Protein AF-A0A946LH67-F1 (afdb_monomer_lite)

Structure (mmCIF, N/CA/C/O backbone):
data_AF-A0A946LH67-F1
#
_entry.id   AF-A0A946LH67-F1
#
loop_
_atom_site.group_PDB
_atom_site.id
_atom_site.type_symbol
_atom_site.label_atom_id
_atom_site.label_alt_id
_atom_site.label_comp_id
_atom_site.label_asym_id
_atom_site.label_entity_id
_atom_site.label_seq_id
_atom_site.pdbx_PDB_ins_code
_atom_site.Cartn_x
_atom_site.Cartn_y
_atom_site.Cartn_z
_atom_site.occupancy
_atom_site.B_iso_or_equiv
_atom_site.auth_seq_id
_atom_site.auth_comp_id
_atom_site.auth_asym_id
_atom_site.auth_atom_id
_atom_site.pdbx_PDB_model_num
ATOM 1 N N . MET A 1 1 ? -7.723 18.667 -5.531 1.00 53.88 1 MET A N 1
ATOM 2 C CA . MET A 1 1 ? -6.430 18.223 -4.968 1.00 53.88 1 MET A CA 1
ATOM 3 C C . MET A 1 1 ? -5.722 17.378 -6.016 1.00 53.88 1 MET A C 1
ATOM 5 O O . MET A 1 1 ? -6.390 16.875 -6.912 1.00 53.88 1 MET A O 1
ATOM 9 N N . THR A 1 2 ? -4.394 17.333 -5.971 1.00 62.41 2 THR A N 1
ATOM 10 C CA . THR A 1 2 ? -3.524 16.699 -6.977 1.00 62.41 2 THR A CA 1
ATOM 11 C C . THR A 1 2 ? -2.876 15.468 -6.333 1.00 62.41 2 THR A C 1
ATOM 13 O O . THR A 1 2 ? -2.494 15.568 -5.177 1.00 62.41 2 THR A O 1
ATOM 16 N N . SER A 1 3 ? -2.721 14.338 -7.027 1.00 74.75 3 SER A N 1
ATOM 17 C CA . SER A 1 3 ? -2.116 13.099 -6.474 1.00 74.75 3 SER A CA 1
ATOM 18 C C . SER A 1 3 ? -0.691 13.327 -5.932 1.00 74.75 3 SER A C 1
ATOM 20 O O . SER A 1 3 ? 0.027 14.149 -6.518 1.00 74.75 3 SER A O 1
ATOM 22 N N . TYR A 1 4 ? -0.232 12.566 -4.929 1.00 72.56 4 TYR A N 1
ATOM 23 C CA . TYR A 1 4 ? 1.129 12.642 -4.370 1.00 72.56 4 TYR A CA 1
ATOM 24 C C . TYR A 1 4 ? 2.205 12.528 -5.455 1.00 72.56 4 TYR A C 1
ATOM 26 O O . TYR A 1 4 ? 3.126 13.351 -5.504 1.00 72.56 4 TYR A O 1
ATOM 34 N N . ILE A 1 5 ? 2.051 11.574 -6.383 1.00 80.25 5 ILE A N 1
ATOM 35 C CA . ILE A 1 5 ? 2.988 11.380 -7.501 1.00 80.25 5 ILE A CA 1
ATOM 36 C C . ILE A 1 5 ? 3.096 12.630 -8.373 1.00 80.25 5 ILE A C 1
ATOM 38 O O . ILE A 1 5 ? 4.181 12.982 -8.823 1.00 80.25 5 ILE A O 1
ATOM 42 N N . GLN A 1 6 ? 1.980 13.311 -8.624 1.00 79.56 6 GLN A N 1
ATOM 43 C CA . GLN A 1 6 ? 1.957 14.508 -9.460 1.00 79.56 6 GLN A CA 1
ATOM 44 C C . GLN A 1 6 ? 2.466 15.751 -8.712 1.00 79.56 6 GLN A C 1
ATOM 46 O O . GLN A 1 6 ? 3.077 16.602 -9.354 1.00 79.56 6 GLN A O 1
ATOM 51 N N . GLN A 1 7 ? 2.264 15.848 -7.393 1.00 80.56 7 GLN A N 1
ATOM 52 C CA . GLN A 1 7 ? 2.820 16.928 -6.565 1.00 80.56 7 GLN A CA 1
ATOM 53 C C . GLN A 1 7 ? 4.346 16.821 -6.420 1.00 80.56 7 GLN A C 1
ATOM 55 O O . GLN A 1 7 ? 5.040 17.827 -6.498 1.00 80.56 7 GLN A O 1
ATOM 60 N N . ASN A 1 8 ? 4.873 15.602 -6.265 1.00 79.38 8 ASN A N 1
ATOM 61 C CA . ASN A 1 8 ? 6.296 15.339 -6.002 1.00 79.38 8 ASN A CA 1
ATOM 62 C C . ASN A 1 8 ? 7.054 14.842 -7.241 1.00 79.38 8 ASN A C 1
ATOM 64 O O . ASN A 1 8 ? 8.173 14.343 -7.150 1.00 79.38 8 ASN A O 1
ATOM 68 N N . LYS A 1 9 ? 6.439 14.953 -8.419 1.00 82.94 9 LYS A N 1
ATOM 69 C CA . LYS A 1 9 ? 6.876 14.300 -9.656 1.00 82.94 9 LYS A CA 1
ATOM 70 C C . LYS A 1 9 ? 8.323 14.586 -10.029 1.00 82.94 9 LYS A C 1
ATOM 72 O O . LYS A 1 9 ? 9.021 13.680 -10.482 1.00 82.94 9 LYS A O 1
ATOM 77 N N . ASP A 1 10 ? 8.745 15.836 -9.885 1.00 82.94 10 ASP A N 1
ATOM 78 C CA . ASP A 1 10 ? 10.079 16.264 -10.293 1.00 82.94 10 ASP A CA 1
ATOM 79 C C . ASP A 1 10 ? 11.152 15.744 -9.337 1.00 82.94 10 ASP A C 1
ATOM 81 O O . ASP A 1 10 ? 12.184 15.271 -9.803 1.00 82.94 10 ASP A O 1
ATOM 85 N N . GLU A 1 11 ? 10.875 15.715 -8.030 1.00 79.31 11 GLU A N 1
ATOM 86 C CA . GLU A 1 11 ? 11.756 15.087 -7.039 1.00 79.31 11 GLU A CA 1
ATOM 87 C C . GLU A 1 11 ? 11.823 13.571 -7.233 1.00 79.31 11 GLU A C 1
ATOM 89 O O . GLU A 1 11 ? 12.911 13.006 -7.341 1.00 79.31 11 GLU A O 1
ATOM 94 N N . LEU A 1 12 ? 10.673 12.909 -7.398 1.00 83.25 12 LEU A N 1
ATOM 95 C CA . LEU A 1 12 ? 10.617 11.463 -7.618 1.00 83.25 12 LEU A CA 1
ATOM 96 C C . LEU A 1 12 ? 11.375 11.050 -8.880 1.00 83.25 12 LEU A C 1
ATOM 98 O O . LEU A 1 12 ? 12.048 10.027 -8.887 1.00 83.25 12 LEU A O 1
ATOM 102 N N . ARG A 1 13 ? 11.334 11.855 -9.946 1.00 89.62 13 ARG A N 1
ATOM 103 C CA . ARG A 1 13 ? 12.058 11.578 -11.197 1.00 89.62 13 ARG A CA 1
ATOM 104 C C . ARG A 1 13 ? 13.575 11.651 -11.080 1.00 89.62 13 ARG A C 1
ATOM 106 O O . ARG A 1 13 ? 14.242 11.158 -11.989 1.00 89.62 13 ARG A O 1
ATOM 113 N N . LYS A 1 14 ? 14.118 12.256 -10.019 1.00 84.06 14 LYS A N 1
ATOM 114 C CA . LYS A 1 14 ? 15.569 12.290 -9.793 1.00 84.06 14 LYS A CA 1
ATOM 115 C C . LYS A 1 14 ? 16.112 10.912 -9.425 1.00 84.06 14 LYS A C 1
ATOM 117 O O . LYS A 1 14 ? 17.211 10.591 -9.859 1.00 84.06 14 LYS A O 1
ATOM 122 N N . ARG A 1 15 ? 15.337 10.112 -8.678 1.00 83.06 15 ARG A N 1
ATOM 123 C CA . ARG A 1 15 ? 15.743 8.780 -8.188 1.00 83.06 15 ARG A CA 1
ATOM 124 C C . ARG A 1 15 ? 14.940 7.620 -8.784 1.00 83.06 15 ARG A C 1
ATOM 126 O O . ARG A 1 15 ? 15.431 6.503 -8.818 1.00 83.06 15 ARG A O 1
ATOM 133 N N . HIS A 1 16 ? 13.725 7.852 -9.274 1.00 93.38 16 HIS A N 1
ATOM 134 C CA . HIS A 1 16 ? 12.804 6.796 -9.702 1.00 93.38 16 HIS A CA 1
ATOM 135 C C . HIS A 1 16 ? 12.341 6.958 -11.147 1.00 93.38 16 HIS A C 1
ATOM 137 O O . HIS A 1 16 ? 12.161 8.068 -11.669 1.00 93.38 16 HIS A O 1
ATOM 143 N N . TYR A 1 17 ? 12.048 5.830 -11.795 1.00 95.56 17 TYR A N 1
ATOM 144 C CA . TYR A 1 17 ? 11.481 5.847 -13.134 1.00 95.56 17 TYR A CA 1
ATOM 145 C C . TYR A 1 17 ? 9.967 6.071 -13.047 1.00 95.56 17 TYR A C 1
ATOM 147 O O . TYR A 1 17 ? 9.169 5.139 -13.059 1.00 95.56 17 TYR A O 1
ATOM 155 N N . VAL A 1 18 ? 9.563 7.343 -13.058 1.00 94.25 18 VAL A N 1
ATOM 156 C CA . VAL A 1 18 ? 8.146 7.740 -13.046 1.00 94.25 18 VAL A CA 1
ATOM 157 C C . VAL A 1 18 ? 7.548 7.816 -14.457 1.00 94.25 18 VAL A C 1
ATOM 159 O O . VAL A 1 18 ? 8.032 8.570 -15.317 1.00 94.25 18 VAL A O 1
ATOM 162 N N . ARG A 1 19 ? 6.445 7.096 -14.688 1.00 92.88 19 ARG A N 1
ATOM 163 C CA . ARG A 1 19 ? 5.704 7.040 -15.958 1.00 92.88 19 ARG A CA 1
ATOM 164 C C . ARG A 1 19 ? 4.193 7.111 -15.710 1.00 92.88 19 ARG A C 1
ATOM 166 O O . ARG A 1 19 ? 3.677 6.518 -14.771 1.00 92.88 19 ARG A O 1
ATOM 173 N N . LYS A 1 20 ? 3.483 7.847 -16.572 1.00 91.81 20 LYS A N 1
ATOM 174 C CA . LYS A 1 20 ? 2.017 7.853 -16.578 1.00 91.81 20 LYS A CA 1
ATOM 175 C C . LYS A 1 20 ? 1.523 6.653 -17.384 1.0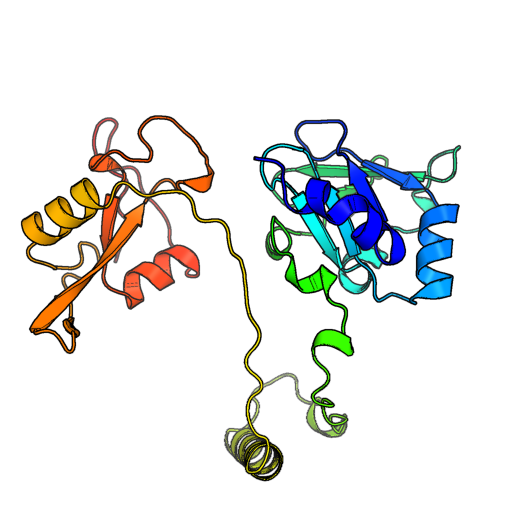0 91.81 20 LYS A C 1
ATOM 177 O O . LYS A 1 20 ? 2.000 6.464 -18.502 1.00 91.81 20 LYS A O 1
ATOM 182 N N . ALA A 1 21 ? 0.583 5.891 -16.843 1.00 89.19 21 ALA A N 1
ATOM 183 C CA . ALA A 1 21 ? -0.054 4.784 -17.540 1.00 89.19 21 ALA A CA 1
ATOM 184 C C . ALA A 1 21 ? -0.908 5.264 -18.726 1.00 89.19 21 ALA A C 1
ATOM 186 O O . ALA A 1 21 ? -1.566 6.306 -18.657 1.00 89.19 21 ALA A O 1
ATOM 187 N N . GLY A 1 22 ? -0.903 4.488 -19.811 1.00 77.69 22 GLY A N 1
ATOM 188 C CA . GLY A 1 22 ? -1.621 4.796 -21.052 1.00 77.69 22 GLY A CA 1
ATOM 189 C C . GLY A 1 22 ? -3.043 4.228 -21.153 1.00 77.69 22 GLY A C 1
ATOM 190 O O . GLY A 1 22 ? -3.768 4.605 -22.068 1.00 77.69 22 GLY A O 1
ATOM 191 N N . SER A 1 23 ? -3.459 3.327 -20.255 1.00 74.00 23 SER A N 1
ATOM 192 C CA . SER A 1 23 ? -4.751 2.621 -20.344 1.00 74.00 23 SER A CA 1
ATOM 193 C C . SER A 1 23 ? -5.352 2.282 -18.969 1.00 74.00 23 SER A C 1
ATOM 195 O O . SER A 1 23 ? -4.809 2.660 -17.929 1.00 74.00 23 SER A O 1
ATOM 197 N N . ARG A 1 24 ? -6.496 1.569 -18.958 1.00 67.56 24 ARG A N 1
ATOM 198 C CA . ARG A 1 24 ? -7.131 1.073 -17.724 1.00 67.56 24 ARG A CA 1
ATOM 199 C C . ARG A 1 24 ? -6.262 0.062 -16.972 1.00 67.56 24 ARG A C 1
ATOM 201 O O . ARG A 1 24 ? -6.219 0.169 -15.751 1.00 67.56 24 ARG A O 1
ATOM 208 N N . ASP A 1 25 ? -5.549 -0.805 -17.687 1.00 80.69 25 ASP A N 1
ATOM 209 C CA . ASP A 1 25 ? -4.667 -1.853 -17.151 1.00 80.69 25 ASP A CA 1
ATOM 210 C C . ASP A 1 25 ? -3.219 -1.370 -16.975 1.00 80.69 25 ASP A C 1
ATOM 212 O O . ASP A 1 25 ? -2.271 -2.085 -17.274 1.00 80.69 25 ASP A O 1
ATOM 216 N N . TYR A 1 26 ?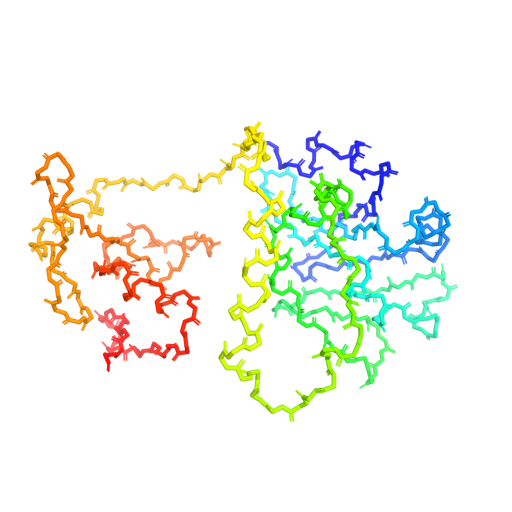 -3.010 -0.114 -16.577 1.00 88.25 26 TYR A N 1
ATOM 217 C CA . TYR A 1 26 ? -1.665 0.422 -16.324 1.00 88.25 26 TYR A CA 1
ATOM 218 C C . TYR A 1 26 ? -0.661 0.198 -17.461 1.00 88.25 26 TYR A C 1
ATOM 220 O O . TYR A 1 26 ? 0.513 -0.062 -17.208 1.00 88.25 26 TYR A O 1
ATOM 228 N N . TRP A 1 27 ? -1.102 0.284 -18.720 1.00 90.06 27 TRP A N 1
ATOM 229 C CA . TRP A 1 27 ? -0.194 0.085 -19.848 1.00 90.06 27 TRP A CA 1
ATOM 230 C C . TRP A 1 27 ? 1.002 1.034 -19.758 1.00 90.06 27 TRP A C 1
ATOM 232 O O . TRP A 1 27 ? 0.830 2.231 -19.496 1.00 90.06 27 TRP A O 1
ATOM 242 N N . PHE A 1 28 ? 2.198 0.512 -20.004 1.00 93.19 28 PHE A N 1
ATOM 243 C CA . PHE A 1 28 ? 3.437 1.265 -19.899 1.00 93.19 28 PHE A CA 1
ATOM 244 C C . PHE A 1 28 ? 4.438 0.918 -20.996 1.00 93.19 28 PHE A C 1
ATOM 246 O O . PHE A 1 28 ? 4.423 -0.161 -21.589 1.00 93.19 28 PHE A O 1
ATOM 253 N N . ASP A 1 29 ? 5.371 1.847 -21.192 1.00 92.38 29 ASP A N 1
ATOM 254 C CA . ASP A 1 29 ? 6.590 1.656 -21.958 1.00 92.38 29 ASP A CA 1
ATOM 255 C C . ASP A 1 29 ? 7.809 2.187 -21.182 1.00 92.38 29 ASP A C 1
ATOM 257 O O . ASP A 1 29 ? 8.004 3.397 -21.004 1.00 92.38 29 ASP A O 1
ATOM 261 N N . PHE A 1 30 ? 8.658 1.273 -20.717 1.00 95.25 30 PHE A N 1
ATOM 262 C CA . PHE A 1 30 ? 9.937 1.619 -20.101 1.00 95.25 30 PHE A CA 1
ATOM 263 C C . PHE A 1 30 ? 11.049 1.491 -21.137 1.00 95.25 30 PHE A C 1
ATOM 265 O O . PHE A 1 30 ? 11.158 0.474 -21.818 1.00 95.25 30 PHE A O 1
ATOM 272 N N . THR A 1 31 ? 11.868 2.530 -21.299 1.00 95.94 31 THR A N 1
ATOM 273 C CA . THR A 1 31 ? 12.943 2.527 -22.295 1.00 95.94 31 THR A CA 1
ATOM 274 C C . THR A 1 31 ? 14.219 1.950 -21.698 1.00 95.94 31 THR A C 1
ATOM 276 O O . THR A 1 31 ? 14.603 2.308 -20.583 1.00 95.94 31 THR A O 1
ATOM 279 N N . TYR A 1 32 ? 14.903 1.104 -22.469 1.00 94.06 32 TYR A N 1
ATOM 280 C CA . TYR A 1 32 ? 16.143 0.442 -22.066 1.00 94.06 32 TYR A CA 1
ATOM 281 C C . TYR A 1 32 ? 17.188 1.439 -21.557 1.00 94.06 32 TYR A C 1
ATOM 283 O O . TYR A 1 32 ? 17.612 1.371 -20.409 1.00 94.06 32 TYR A O 1
ATOM 291 N N . LYS A 1 33 ? 17.502 2.463 -22.362 1.00 94.88 33 LYS A N 1
ATOM 292 C CA . LYS A 1 33 ? 18.501 3.487 -22.008 1.00 94.88 33 LYS A CA 1
ATOM 293 C C . LYS A 1 33 ? 18.187 4.214 -20.700 1.00 94.88 33 LYS A C 1
ATOM 295 O O . LYS A 1 33 ? 19.092 4.525 -19.936 1.00 94.88 33 LYS A O 1
ATOM 300 N N . LYS A 1 34 ? 16.911 4.526 -20.450 1.00 94.19 34 LYS A N 1
ATOM 301 C CA . LYS A 1 34 ? 16.532 5.241 -19.230 1.00 94.19 34 LYS A CA 1
ATOM 302 C C . LYS A 1 34 ? 16.587 4.316 -18.019 1.00 94.19 34 LYS A C 1
ATOM 304 O O . LYS A 1 34 ? 17.047 4.760 -16.974 1.00 94.19 34 LYS A O 1
ATOM 309 N N . MET A 1 35 ? 16.179 3.055 -18.170 1.00 94.38 35 MET A N 1
ATOM 310 C CA . MET A 1 35 ? 16.331 2.042 -17.124 1.00 94.38 35 MET A CA 1
ATOM 311 C C . MET A 1 35 ? 17.801 1.876 -16.733 1.00 94.38 35 MET A C 1
ATOM 313 O O . MET A 1 35 ? 18.137 2.059 -15.567 1.00 94.38 35 MET A O 1
ATOM 317 N N . GLN A 1 36 ? 18.680 1.677 -17.721 1.00 93.44 36 GLN A N 1
ATOM 318 C CA . GLN A 1 36 ? 20.123 1.589 -17.500 1.00 93.44 36 GLN A CA 1
ATOM 319 C C . GLN A 1 36 ? 20.672 2.828 -16.793 1.00 93.44 36 GLN A C 1
ATOM 321 O O . GLN A 1 36 ? 21.435 2.694 -15.851 1.00 93.44 36 GLN A O 1
ATOM 326 N N . SER A 1 37 ? 20.230 4.034 -17.165 1.00 93.44 37 SER A N 1
ATOM 327 C CA . SER A 1 37 ? 20.709 5.254 -16.501 1.00 93.44 37 SER A CA 1
ATOM 328 C C . SER A 1 37 ? 20.334 5.349 -15.014 1.00 93.44 37 SER A C 1
ATOM 330 O O . SER A 1 37 ? 21.040 6.016 -14.261 1.00 93.44 37 SER A O 1
ATOM 332 N N . PHE A 1 38 ? 19.230 4.722 -14.584 1.00 88.25 38 PHE A N 1
ATOM 333 C CA . PHE A 1 38 ? 18.911 4.596 -13.157 1.00 88.25 38 PHE A CA 1
ATOM 334 C C . PHE A 1 38 ? 19.746 3.490 -12.515 1.00 88.25 38 PHE A C 1
ATOM 336 O O . PHE A 1 38 ? 20.301 3.727 -11.448 1.00 88.25 38 PHE A O 1
ATOM 343 N N . GLN A 1 39 ? 19.913 2.349 -13.190 1.00 88.75 39 GLN A N 1
ATOM 344 C CA . GLN A 1 39 ? 20.758 1.254 -12.704 1.00 88.75 39 GLN A CA 1
ATOM 345 C C . GLN A 1 39 ? 22.225 1.663 -12.516 1.00 88.75 39 GLN A C 1
ATOM 347 O O . GLN A 1 39 ? 22.834 1.336 -11.507 1.00 88.75 39 GLN A O 1
ATOM 352 N N . GLU A 1 40 ? 22.792 2.437 -13.438 1.00 90.12 40 GLU A N 1
ATOM 353 C CA . GLU A 1 40 ? 24.158 2.962 -13.339 1.00 90.12 40 GLU A CA 1
ATOM 354 C C . GLU A 1 40 ? 24.329 3.922 -12.153 1.00 90.12 40 GLU A C 1
ATOM 356 O O . GLU A 1 40 ? 25.396 3.976 -11.548 1.00 90.12 40 GLU A O 1
ATOM 361 N N . LYS A 1 41 ? 23.284 4.691 -11.816 1.00 84.38 41 LYS A N 1
ATOM 362 C CA . LYS A 1 41 ? 23.328 5.702 -10.747 1.00 84.38 41 LYS A CA 1
ATOM 363 C C . LYS A 1 41 ? 22.969 5.161 -9.369 1.00 84.38 41 LYS A C 1
ATOM 365 O O . LYS A 1 41 ? 23.443 5.704 -8.375 1.00 84.38 41 LYS A O 1
ATOM 370 N N . HIS A 1 42 ? 22.090 4.166 -9.306 1.00 82.31 42 HIS A N 1
ATOM 371 C CA . HIS A 1 42 ? 21.448 3.720 -8.068 1.00 82.31 42 HIS A CA 1
ATOM 372 C C . HIS A 1 42 ? 21.488 2.196 -7.881 1.00 82.31 42 HIS A C 1
ATOM 374 O O . HIS A 1 42 ? 20.895 1.683 -6.936 1.00 82.31 42 HIS A O 1
ATOM 380 N N . GLY A 1 43 ? 22.159 1.452 -8.766 1.00 87.38 43 GLY A N 1
ATOM 381 C CA . GLY A 1 43 ? 22.067 -0.006 -8.789 1.00 87.38 43 GLY A CA 1
ATOM 382 C C . GLY A 1 43 ? 20.615 -0.453 -8.966 1.00 87.38 43 GLY A C 1
ATOM 383 O O . GLY A 1 43 ? 19.850 0.147 -9.717 1.00 87.38 43 GLY A O 1
ATOM 384 N N . ASP A 1 44 ? 20.201 -1.473 -8.222 1.00 85.12 44 ASP A N 1
ATOM 385 C CA . ASP A 1 44 ? 18.802 -1.914 -8.214 1.00 85.12 44 ASP A CA 1
ATOM 386 C C . ASP A 1 44 ? 17.913 -1.109 -7.235 1.00 85.12 44 ASP A C 1
ATOM 388 O O . ASP A 1 44 ? 16.714 -1.373 -7.145 1.00 85.12 44 ASP A O 1
ATOM 392 N N . ASP A 1 45 ? 18.467 -0.126 -6.507 1.00 82.50 45 ASP A N 1
ATOM 393 C CA . ASP A 1 45 ? 17.763 0.643 -5.466 1.00 82.50 45 ASP A CA 1
ATOM 394 C C . ASP A 1 45 ? 17.013 1.864 -6.028 1.00 82.50 45 ASP A C 1
ATOM 396 O O . ASP A 1 45 ? 17.275 3.034 -5.727 1.00 82.50 45 ASP A O 1
ATOM 400 N N . PHE A 1 46 ? 16.041 1.576 -6.888 1.00 87.50 46 PHE A N 1
ATOM 401 C CA . PHE A 1 46 ? 15.060 2.542 -7.360 1.00 87.50 46 PHE A CA 1
ATOM 402 C C . PHE A 1 46 ? 13.723 1.858 -7.639 1.00 87.50 46 PHE A C 1
ATOM 404 O O . PHE A 1 46 ? 13.642 0.644 -7.790 1.00 87.50 46 PHE A O 1
ATOM 411 N N . SER A 1 47 ? 12.661 2.654 -7.748 1.00 93.62 47 SER A N 1
ATOM 412 C CA . SER A 1 47 ? 11.324 2.162 -8.056 1.00 93.62 47 SER A CA 1
ATOM 413 C C . SER A 1 47 ? 10.877 2.547 -9.466 1.00 93.62 47 SER A C 1
ATOM 415 O O . SER A 1 47 ? 11.197 3.627 -9.982 1.00 93.62 47 SER A O 1
ATOM 417 N N . LEU A 1 48 ? 10.086 1.672 -10.082 1.00 95.62 48 LEU A N 1
ATOM 418 C CA . LEU A 1 48 ? 9.281 1.962 -11.260 1.00 95.62 48 LEU A CA 1
ATOM 419 C C . LEU A 1 48 ? 7.918 2.455 -10.785 1.00 95.62 48 LEU A C 1
ATOM 421 O O . LEU A 1 48 ? 7.150 1.709 -10.184 1.00 95.62 48 LEU A O 1
ATOM 425 N N . VAL A 1 49 ? 7.620 3.723 -11.046 1.00 94.00 49 VAL A N 1
ATOM 426 C CA . VAL A 1 49 ? 6.390 4.359 -10.572 1.00 94.00 49 VAL A CA 1
ATOM 427 C C . VAL A 1 49 ? 5.437 4.524 -11.742 1.00 94.00 49 VAL A C 1
ATOM 429 O O . VAL A 1 49 ? 5.671 5.344 -12.634 1.00 94.00 49 VAL A O 1
ATOM 432 N N . LEU A 1 50 ? 4.356 3.753 -11.731 1.00 93.50 50 LEU A N 1
ATOM 433 C CA . LEU A 1 50 ? 3.307 3.764 -12.743 1.00 93.50 50 LEU A CA 1
ATOM 434 C C . LEU A 1 50 ? 2.061 4.402 -12.166 1.00 93.50 50 LEU A C 1
ATOM 436 O O . LEU A 1 50 ? 1.401 3.786 -11.344 1.00 93.50 50 LEU A O 1
ATOM 440 N N . TYR A 1 51 ? 1.714 5.609 -12.601 1.00 89.81 51 TYR A N 1
ATOM 441 C CA . TYR A 1 51 ? 0.542 6.319 -12.084 1.00 89.81 51 TYR A CA 1
ATOM 442 C C . TYR A 1 51 ? -0.473 6.608 -13.187 1.00 89.81 51 TYR A C 1
ATOM 444 O O . TYR A 1 51 ? -0.108 6.908 -14.325 1.00 89.81 51 TYR A O 1
ATOM 452 N N . LYS A 1 52 ? -1.760 6.538 -12.867 1.00 83.88 52 LYS A N 1
ATOM 453 C CA . LYS A 1 52 ? -2.850 6.666 -13.842 1.00 83.88 52 LYS A CA 1
ATOM 454 C C . LYS A 1 52 ? -3.601 7.984 -13.701 1.00 83.88 52 LYS A C 1
ATOM 456 O O . LYS A 1 52 ? -3.865 8.659 -14.701 1.00 83.88 52 LYS A O 1
ATOM 461 N N . SER A 1 53 ? -3.861 8.400 -12.466 1.00 73.75 53 SER A N 1
ATOM 462 C CA . SER A 1 53 ? -4.538 9.656 -12.157 1.00 73.75 53 SER A CA 1
ATOM 463 C C . SER A 1 53 ? -3.557 10.733 -11.699 1.00 73.75 53 SER A C 1
ATOM 465 O O . SER A 1 53 ? -2.553 10.463 -11.054 1.00 73.75 53 SER A O 1
ATOM 467 N N . THR A 1 54 ? -3.840 11.981 -12.070 1.00 71.44 54 THR A N 1
ATOM 468 C CA . THR A 1 54 ? -3.151 13.171 -11.541 1.00 71.44 54 THR A CA 1
ATOM 469 C C . THR A 1 54 ? -3.928 13.822 -10.400 1.00 71.44 54 THR A C 1
ATOM 471 O O . THR A 1 54 ? -3.460 14.800 -9.823 1.00 71.44 54 THR A O 1
ATOM 474 N N . LEU A 1 55 ? -5.135 13.326 -10.113 1.00 60.25 55 LEU A N 1
ATOM 475 C CA . LEU A 1 55 ? -6.075 13.904 -9.150 1.00 60.25 55 LEU A CA 1
ATOM 476 C C . LEU A 1 55 ? -6.157 13.091 -7.856 1.00 60.25 55 LEU A C 1
ATOM 478 O O . LEU A 1 55 ? -6.380 13.670 -6.802 1.00 60.25 55 LEU A O 1
ATOM 482 N N . VAL A 1 56 ? -5.961 11.776 -7.946 1.00 65.44 56 VAL A N 1
ATOM 483 C CA . VAL A 1 56 ? -5.946 10.834 -6.817 1.00 65.44 56 VAL A CA 1
ATOM 484 C C . VAL A 1 56 ? -4.777 9.873 -6.988 1.00 65.44 56 VAL A C 1
ATOM 486 O O . VAL A 1 56 ? -4.337 9.650 -8.119 1.00 65.44 56 VAL A O 1
ATOM 489 N N . ASP A 1 57 ? -4.265 9.332 -5.889 1.00 69.38 57 ASP A N 1
ATOM 490 C CA . ASP A 1 57 ? -3.226 8.309 -5.949 1.00 69.38 57 ASP A CA 1
ATOM 491 C C . ASP A 1 57 ? -3.817 6.998 -6.478 1.00 69.38 57 ASP A C 1
ATOM 493 O O . ASP A 1 57 ? -4.680 6.371 -5.867 1.00 69.38 57 ASP A O 1
ATOM 497 N N . ASP A 1 58 ? -3.387 6.653 -7.686 1.00 83.19 58 ASP A N 1
ATOM 498 C CA . ASP A 1 58 ? -3.809 5.494 -8.468 1.00 83.19 58 ASP A CA 1
ATOM 499 C C . ASP A 1 58 ? -2.558 4.994 -9.190 1.00 83.19 58 ASP A C 1
ATOM 501 O O . ASP A 1 58 ? -2.289 5.360 -10.346 1.00 83.19 58 ASP A O 1
ATOM 505 N N . CYS A 1 59 ? -1.679 4.335 -8.432 1.00 87.62 59 CYS A N 1
ATOM 506 C CA . CYS A 1 59 ? -0.340 4.010 -8.893 1.00 87.62 59 CYS A CA 1
ATOM 507 C C . CYS A 1 59 ? 0.221 2.706 -8.326 1.00 87.62 59 CYS A C 1
ATOM 509 O O . CYS A 1 59 ? -0.143 2.272 -7.241 1.00 87.62 59 CYS A O 1
ATOM 511 N N . TYR A 1 60 ? 1.171 2.126 -9.052 1.00 89.88 60 TYR A N 1
ATOM 512 C CA . TYR A 1 60 ? 2.075 1.107 -8.534 1.00 89.88 60 TYR A CA 1
ATOM 513 C C . TYR A 1 60 ? 3.458 1.708 -8.340 1.00 89.88 60 TYR A C 1
ATOM 515 O O . TYR A 1 60 ? 3.975 2.392 -9.230 1.00 89.88 60 TYR A O 1
ATOM 523 N N . VAL A 1 61 ? 4.064 1.414 -7.195 1.00 89.56 61 VAL A N 1
ATOM 524 C CA . VAL A 1 61 ? 5.462 1.726 -6.902 1.00 89.56 61 VAL A CA 1
ATOM 525 C C . VAL A 1 61 ? 6.216 0.408 -6.799 1.00 89.56 61 VAL A C 1
ATOM 527 O O . VAL A 1 61 ? 6.220 -0.235 -5.757 1.00 89.56 61 VAL A O 1
ATOM 530 N N . LEU A 1 62 ? 6.829 -0.012 -7.900 1.00 90.19 62 LEU A N 1
ATOM 531 C CA . LEU A 1 62 ? 7.477 -1.315 -8.003 1.00 90.19 62 LEU A CA 1
ATOM 532 C C . LEU A 1 62 ? 8.973 -1.176 -7.693 1.00 90.19 62 LEU A C 1
ATOM 534 O O . LEU A 1 62 ? 9.677 -0.591 -8.523 1.00 90.19 62 LEU A O 1
ATOM 538 N N . PRO A 1 63 ? 9.489 -1.698 -6.568 1.00 88.00 63 PRO A N 1
ATOM 539 C CA . PRO A 1 63 ? 10.927 -1.722 -6.341 1.00 88.00 63 PRO A CA 1
ATOM 540 C C . PRO A 1 63 ? 11.603 -2.541 -7.441 1.00 88.00 63 PRO A C 1
ATOM 542 O O . PRO A 1 63 ? 11.232 -3.690 -7.691 1.00 88.00 63 PRO A O 1
ATOM 545 N N . PHE A 1 64 ? 12.579 -1.949 -8.132 1.00 91.06 64 PHE A N 1
ATOM 546 C CA . PHE A 1 64 ? 13.197 -2.571 -9.298 1.00 91.06 64 PHE A CA 1
ATOM 547 C C . PHE A 1 64 ? 13.897 -3.887 -8.935 1.00 91.06 64 PHE A C 1
ATOM 549 O O . PHE A 1 64 ? 13.796 -4.839 -9.703 1.00 91.06 64 PHE A O 1
ATOM 556 N N . SER A 1 65 ? 14.499 -3.996 -7.745 1.00 84.50 65 SER A N 1
ATOM 557 C CA . SER A 1 65 ? 15.083 -5.246 -7.230 1.00 84.50 65 SER A CA 1
ATOM 558 C C . SER A 1 65 ? 14.120 -6.437 -7.252 1.00 84.50 65 SER A C 1
ATOM 560 O O . SER A 1 65 ? 14.545 -7.549 -7.564 1.00 84.50 65 SER A O 1
ATOM 562 N N . GLU A 1 66 ? 12.835 -6.197 -6.980 1.00 81.69 66 GLU A N 1
ATOM 563 C CA . GLU A 1 66 ? 11.794 -7.228 -6.881 1.00 81.69 66 GLU A CA 1
ATOM 564 C C . GLU A 1 66 ? 11.236 -7.620 -8.251 1.00 81.69 66 GLU A C 1
ATOM 566 O O . GLU A 1 66 ? 10.852 -8.765 -8.483 1.00 81.69 66 GLU A O 1
ATOM 571 N N . VAL A 1 67 ? 11.207 -6.672 -9.193 1.00 85.94 67 VAL A N 1
ATOM 572 C CA . VAL A 1 67 ? 10.597 -6.882 -10.515 1.00 85.94 67 VAL A CA 1
ATOM 573 C C . VAL A 1 67 ? 11.607 -7.018 -11.654 1.00 85.94 67 VAL A C 1
ATOM 575 O O . VAL A 1 67 ? 11.197 -7.315 -12.774 1.00 85.94 67 VAL A O 1
ATOM 578 N N . LYS A 1 68 ? 12.917 -6.854 -11.422 1.00 87.62 68 LYS A N 1
ATOM 579 C CA . LYS A 1 68 ? 13.955 -6.849 -12.478 1.00 87.62 68 LYS A CA 1
ATOM 580 C C . LYS A 1 68 ? 13.930 -8.078 -13.382 1.00 87.62 68 LYS A C 1
ATOM 582 O O . LYS A 1 68 ? 14.140 -7.954 -14.584 1.00 87.62 68 LYS A O 1
ATOM 587 N N . ASN A 1 69 ? 13.590 -9.246 -12.835 1.00 83.25 69 ASN A N 1
ATOM 588 C CA . ASN A 1 69 ? 13.517 -10.504 -13.586 1.00 83.25 69 ASN A CA 1
ATOM 589 C C . ASN A 1 69 ? 12.422 -10.494 -14.667 1.00 83.25 69 ASN A C 1
ATOM 591 O O . ASN A 1 69 ? 12.473 -11.281 -15.610 1.00 83.25 69 ASN A O 1
ATOM 595 N N . VAL A 1 70 ? 11.441 -9.596 -14.549 1.00 84.69 70 VAL A N 1
ATOM 596 C CA . VAL A 1 70 ? 10.386 -9.387 -15.547 1.00 84.69 70 VAL A CA 1
ATOM 597 C C . VAL A 1 70 ? 10.907 -8.592 -16.754 1.00 84.69 70 VAL A C 1
ATOM 599 O O . VAL A 1 70 ? 10.385 -8.736 -17.857 1.00 84.69 70 VAL A O 1
ATOM 602 N N . PHE A 1 71 ? 11.963 -7.791 -16.585 1.00 88.31 71 PHE A N 1
ATOM 603 C CA . PHE A 1 71 ? 12.505 -6.870 -17.590 1.00 88.31 71 PHE A CA 1
ATOM 604 C C . PHE A 1 71 ? 13.744 -7.433 -18.305 1.00 88.31 71 PHE A C 1
ATOM 606 O O . PHE A 1 71 ? 14.770 -6.770 -18.410 1.00 88.31 71 PHE A O 1
ATOM 613 N N . ALA A 1 72 ? 13.659 -8.660 -18.822 1.00 85.50 72 ALA A N 1
ATOM 614 C CA . ALA A 1 72 ? 14.759 -9.271 -19.571 1.00 85.50 72 ALA A CA 1
ATOM 615 C C . ALA A 1 72 ? 14.964 -8.617 -20.957 1.00 85.50 72 ALA A C 1
ATOM 617 O O . ALA A 1 72 ? 14.000 -8.261 -21.641 1.00 85.50 72 ALA A O 1
ATOM 618 N N . ASP A 1 73 ? 16.216 -8.479 -21.403 1.00 88.38 73 ASP A N 1
ATOM 619 C CA . ASP A 1 73 ? 16.577 -7.770 -22.646 1.00 88.38 73 ASP A CA 1
ATOM 620 C C . ASP A 1 73 ? 16.001 -8.406 -23.917 1.00 88.38 73 ASP A C 1
ATOM 622 O O . ASP A 1 73 ? 15.710 -7.716 -24.897 1.00 88.38 73 ASP A O 1
ATOM 626 N N . ASN A 1 74 ? 15.788 -9.723 -23.907 1.00 85.00 74 ASN A N 1
ATOM 627 C CA . ASN A 1 74 ? 15.153 -10.444 -25.011 1.00 85.00 74 ASN A CA 1
ATOM 628 C C . ASN A 1 74 ? 13.660 -10.098 -25.179 1.00 85.00 74 ASN A C 1
ATOM 630 O O . ASN A 1 74 ? 13.065 -10.484 -26.182 1.00 85.00 74 ASN A O 1
ATOM 634 N N . LEU A 1 75 ? 13.059 -9.378 -24.225 1.00 84.81 75 LEU A N 1
ATOM 635 C CA . LEU A 1 75 ? 11.670 -8.909 -24.270 1.00 84.81 75 LEU A CA 1
ATOM 636 C C . LEU A 1 75 ? 11.531 -7.463 -24.783 1.00 84.81 75 LEU A C 1
ATOM 638 O O . LEU A 1 75 ? 10.434 -6.903 -24.762 1.00 84.81 75 LEU A O 1
ATOM 642 N N . LEU A 1 76 ? 12.625 -6.836 -25.226 1.00 88.19 76 LEU A N 1
ATOM 643 C CA . LEU A 1 76 ? 12.604 -5.483 -25.781 1.00 88.19 76 LEU A CA 1
ATOM 644 C C . LEU A 1 76 ? 11.933 -5.442 -27.164 1.00 88.19 76 LEU A C 1
ATOM 646 O O . LEU A 1 76 ? 12.180 -6.287 -28.025 1.00 88.19 76 LEU A O 1
ATOM 650 N N . ASP A 1 77 ? 11.137 -4.401 -27.410 1.00 87.44 77 ASP A N 1
ATOM 651 C CA . ASP A 1 77 ? 10.641 -4.085 -28.750 1.00 87.44 77 ASP A CA 1
ATOM 652 C C . ASP A 1 77 ? 11.767 -3.574 -29.677 1.00 87.44 77 ASP A C 1
ATOM 654 O O . ASP A 1 77 ? 12.900 -3.301 -29.266 1.00 87.44 77 ASP A O 1
ATOM 658 N N . GLU A 1 78 ? 11.442 -3.379 -30.956 1.00 89.19 78 GLU A N 1
ATOM 659 C CA . GLU A 1 78 ? 12.362 -2.836 -31.971 1.00 89.19 78 GLU A CA 1
ATOM 660 C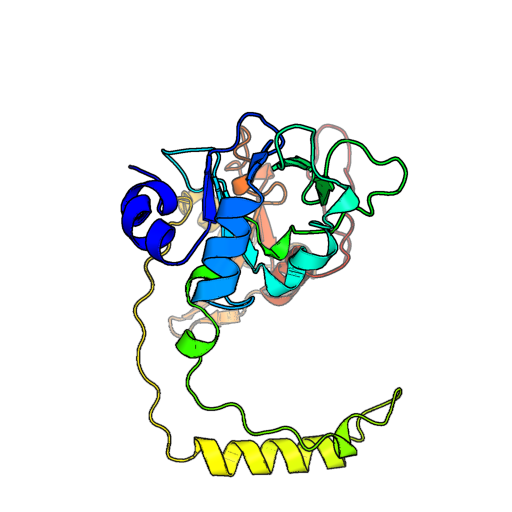 C . GLU A 1 78 ? 12.919 -1.448 -31.605 1.00 89.19 78 GLU A C 1
ATOM 662 O O . GLU A 1 78 ? 13.986 -1.051 -32.069 1.00 89.19 78 GLU A O 1
ATOM 667 N N . ARG A 1 79 ? 12.216 -0.708 -30.740 1.00 91.38 79 ARG A N 1
ATOM 668 C CA . ARG A 1 79 ? 12.605 0.619 -30.247 1.00 91.38 79 ARG A CA 1
ATOM 669 C C . ARG A 1 79 ? 13.346 0.554 -28.911 1.00 91.38 79 ARG A C 1
ATOM 671 O O . ARG A 1 79 ? 13.558 1.599 -28.293 1.00 91.38 79 ARG A O 1
ATOM 678 N N . LYS A 1 80 ? 13.761 -0.640 -28.475 1.00 93.56 80 LYS A N 1
ATOM 679 C CA . LYS A 1 80 ? 14.455 -0.889 -27.206 1.00 93.56 80 LYS A CA 1
ATOM 680 C C . LYS A 1 80 ? 13.628 -0.443 -25.998 1.00 93.56 80 LYS A C 1
ATOM 682 O O . LYS A 1 80 ? 14.100 0.311 -25.141 1.00 93.56 80 LYS A O 1
ATOM 687 N N . ARG A 1 81 ? 12.381 -0.908 -25.930 1.00 93.06 81 ARG A N 1
ATOM 688 C CA . ARG A 1 81 ? 11.471 -0.673 -24.804 1.00 93.06 81 ARG A CA 1
ATOM 689 C C . ARG A 1 81 ? 10.831 -1.965 -24.330 1.00 93.06 81 ARG A C 1
ATOM 691 O O . ARG A 1 81 ? 10.443 -2.796 -25.146 1.00 93.06 81 ARG A O 1
ATOM 698 N N . TRP A 1 82 ? 10.629 -2.071 -23.025 1.00 92.25 82 TRP A N 1
ATOM 699 C CA . TRP A 1 82 ? 9.694 -3.034 -22.463 1.00 92.25 82 TRP A CA 1
ATOM 700 C C . TRP A 1 82 ? 8.299 -2.432 -22.506 1.00 92.25 82 TRP A C 1
ATOM 702 O O . TRP A 1 82 ? 8.047 -1.388 -21.898 1.00 92.25 82 TRP A O 1
ATOM 712 N N . ILE A 1 83 ? 7.409 -3.081 -23.250 1.00 91.00 83 ILE A N 1
ATOM 713 C CA . ILE A 1 83 ? 5.991 -2.734 -23.303 1.00 91.00 83 ILE A CA 1
ATOM 714 C C . ILE A 1 83 ? 5.262 -3.699 -22.387 1.00 91.00 83 ILE A C 1
ATOM 716 O O . ILE A 1 83 ? 5.416 -4.906 -22.533 1.00 91.00 83 ILE A O 1
ATOM 720 N N . GLY A 1 84 ? 4.453 -3.191 -21.470 1.00 90.88 84 GLY A N 1
ATOM 721 C CA . GLY A 1 84 ? 3.773 -4.026 -20.493 1.00 90.88 84 GLY A CA 1
ATOM 722 C C . GLY A 1 84 ? 2.481 -3.416 -19.987 1.00 90.88 84 GLY A C 1
ATOM 723 O O . GLY A 1 84 ? 2.061 -2.346 -20.430 1.00 90.88 84 GLY A O 1
ATOM 724 N N . TYR A 1 85 ? 1.833 -4.135 -19.084 1.00 88.88 85 TYR A N 1
ATOM 725 C CA . TYR A 1 85 ? 0.609 -3.710 -18.417 1.00 88.88 85 TYR A CA 1
ATOM 726 C C . TYR A 1 85 ? 0.501 -4.388 -17.048 1.00 88.88 85 TYR A C 1
ATOM 728 O O . TYR A 1 85 ? 1.157 -5.403 -16.802 1.00 88.88 85 TYR A O 1
ATOM 736 N N . ILE A 1 86 ? -0.319 -3.823 -16.164 1.00 86.50 86 ILE A N 1
ATOM 737 C CA . ILE A 1 86 ? -0.712 -4.450 -14.901 1.00 86.50 86 ILE A CA 1
ATOM 738 C C . ILE A 1 86 ? -2.226 -4.611 -14.920 1.00 86.50 86 ILE A C 1
ATOM 740 O O . ILE A 1 86 ? -2.961 -3.626 -14.961 1.00 86.50 86 ILE A O 1
ATOM 744 N N . SER A 1 87 ? -2.698 -5.853 -14.899 1.00 80.38 87 SER A N 1
ATOM 745 C CA . SER A 1 87 ? -4.129 -6.154 -14.829 1.00 80.38 87 SER A CA 1
ATOM 746 C C . SER A 1 87 ? -4.374 -7.131 -13.696 1.00 80.38 87 SER A C 1
ATOM 748 O O . SER A 1 87 ? -3.654 -8.122 -13.578 1.00 80.38 87 SER A O 1
ATOM 750 N N . LYS A 1 88 ? -5.372 -6.838 -12.853 1.00 78.00 88 LYS A N 1
ATOM 751 C CA . LYS A 1 88 ? -5.680 -7.614 -11.638 1.00 78.00 88 LYS A CA 1
ATOM 752 C C . LYS A 1 88 ? -4.433 -7.865 -10.778 1.00 78.00 88 LYS A C 1
ATOM 754 O O . LYS A 1 88 ? -4.155 -9.000 -10.408 1.00 78.00 88 LYS A O 1
ATOM 759 N N . ASP A 1 89 ? -3.647 -6.809 -10.564 1.00 80.19 89 ASP A N 1
ATOM 760 C CA . ASP A 1 89 ? -2.391 -6.841 -9.808 1.00 80.19 89 ASP A CA 1
ATOM 761 C C . ASP A 1 89 ? -1.295 -7.761 -10.361 1.00 80.19 89 ASP A C 1
ATOM 763 O O . ASP A 1 89 ? -0.321 -8.036 -9.666 1.00 80.19 89 ASP A O 1
ATOM 767 N N . ILE A 1 90 ? -1.400 -8.218 -11.611 1.00 79.94 90 ILE A N 1
ATOM 768 C CA . ILE A 1 90 ? -0.355 -9.012 -12.258 1.00 79.94 90 ILE A CA 1
ATOM 769 C C . ILE A 1 90 ? 0.385 -8.157 -13.284 1.00 79.94 90 ILE A C 1
ATOM 771 O O . ILE A 1 90 ? -0.216 -7.635 -14.224 1.00 79.94 90 ILE A O 1
ATOM 775 N N . LEU A 1 91 ? 1.701 -8.033 -13.110 1.00 85.75 91 LEU A N 1
ATOM 776 C CA . LEU A 1 91 ? 2.611 -7.363 -14.034 1.00 85.75 91 LEU A CA 1
ATOM 777 C C . LEU A 1 91 ? 2.957 -8.278 -15.214 1.00 85.75 91 LEU A C 1
ATOM 779 O O . LEU A 1 91 ? 3.465 -9.383 -15.023 1.00 85.75 91 LEU A O 1
ATOM 783 N N . HIS A 1 92 ? 2.750 -7.780 -16.434 1.00 85.12 92 HIS A N 1
ATOM 784 C CA . HIS A 1 92 ? 3.037 -8.479 -17.686 1.00 85.12 92 HIS A CA 1
ATOM 785 C C . HIS A 1 92 ? 3.909 -7.638 -18.627 1.00 85.12 92 HIS A C 1
ATOM 787 O O . HIS A 1 92 ? 3.706 -6.429 -18.743 1.00 85.12 92 HIS A O 1
ATOM 793 N N . ILE A 1 93 ? 4.804 -8.289 -19.381 1.00 86.19 93 ILE A N 1
ATOM 794 C CA . ILE A 1 93 ? 5.476 -7.707 -20.557 1.00 86.19 93 ILE A CA 1
ATOM 795 C C . ILE A 1 93 ? 4.825 -8.280 -21.819 1.00 86.19 93 ILE A C 1
ATOM 797 O O . ILE A 1 93 ? 4.793 -9.492 -22.031 1.00 86.19 93 ILE A O 1
ATOM 801 N N . VAL A 1 94 ? 4.265 -7.403 -22.651 1.00 69.69 94 VAL A N 1
ATOM 802 C CA . VAL A 1 94 ? 3.587 -7.749 -23.903 1.00 69.69 94 VAL A CA 1
ATOM 803 C C . VAL A 1 94 ? 4.603 -8.356 -24.873 1.00 69.69 94 VAL A C 1
ATOM 805 O O . VAL A 1 94 ? 5.646 -7.755 -25.111 1.00 69.69 94 VAL A O 1
ATOM 808 N N . ARG A 1 95 ? 4.226 -9.486 -25.496 1.00 55.31 95 ARG A N 1
ATOM 809 C CA . ARG A 1 95 ? 4.938 -10.269 -26.540 1.00 55.31 95 ARG A CA 1
ATOM 810 C C . ARG A 1 95 ? 5.655 -11.558 -26.116 1.00 55.31 95 ARG A C 1
ATOM 812 O O . ARG A 1 95 ? 6.499 -12.024 -26.875 1.00 55.31 95 ARG A O 1
ATOM 819 N N . HIS A 1 96 ? 5.287 -12.230 -25.023 1.00 48.09 96 HIS A N 1
ATOM 820 C CA . HIS A 1 96 ? 5.797 -13.595 -24.834 1.00 48.09 96 HIS A CA 1
ATOM 821 C C . HIS A 1 96 ? 4.750 -14.594 -24.326 1.00 48.09 96 HIS A C 1
ATOM 823 O O . HIS A 1 96 ? 4.237 -14.407 -23.227 1.00 48.09 96 HIS A O 1
ATOM 829 N N . PRO A 1 97 ? 4.499 -15.716 -25.037 1.00 47.03 97 PRO A N 1
ATOM 830 C CA . PRO A 1 97 ? 3.688 -16.817 -24.504 1.00 47.03 97 PRO A CA 1
ATOM 831 C C . PRO A 1 97 ? 4.290 -17.454 -23.234 1.00 47.03 97 PRO A C 1
ATOM 833 O O . PRO A 1 97 ? 3.606 -18.195 -22.540 1.00 47.03 97 PRO A O 1
ATOM 836 N N . ASN A 1 98 ? 5.542 -17.108 -22.898 1.00 45.47 98 ASN A N 1
ATOM 837 C CA . ASN A 1 98 ? 6.269 -17.564 -21.710 1.00 45.47 98 ASN A CA 1
ATOM 838 C C . ASN A 1 98 ? 6.496 -16.459 -20.658 1.00 45.47 98 ASN A C 1
ATOM 840 O O . ASN A 1 98 ? 7.245 -16.692 -19.709 1.00 45.47 98 ASN A O 1
ATOM 844 N N . SER A 1 99 ? 5.929 -15.251 -20.811 1.00 54.41 99 SER A N 1
ATOM 845 C CA . SER A 1 99 ? 6.101 -14.211 -19.789 1.00 54.41 99 SER A CA 1
ATOM 846 C C . SER A 1 99 ? 5.373 -14.654 -18.520 1.00 54.41 99 SER A C 1
ATOM 848 O O . SER A 1 99 ? 4.140 -14.688 -18.491 1.00 54.41 99 SER A O 1
ATOM 850 N N . LYS A 1 100 ? 6.120 -15.019 -17.476 1.00 60.81 100 LYS A N 1
ATOM 851 C CA . LYS A 1 100 ? 5.534 -15.295 -16.165 1.00 60.81 100 LYS A CA 1
ATOM 852 C C . LYS A 1 100 ? 5.072 -13.967 -15.577 1.00 60.81 100 LYS A C 1
ATOM 854 O O . LYS A 1 100 ? 5.892 -13.084 -15.340 1.00 60.81 100 LYS A O 1
ATOM 859 N N . GLY A 1 101 ? 3.762 -13.819 -15.407 1.00 70.69 101 GLY A N 1
ATOM 860 C CA . GLY A 1 101 ? 3.207 -12.682 -14.687 1.00 70.69 101 GLY A CA 1
ATOM 861 C C . GLY A 1 101 ? 3.670 -12.712 -13.233 1.00 70.69 101 GLY A C 1
ATOM 862 O O . GLY A 1 101 ? 3.748 -13.786 -12.635 1.00 70.69 101 GLY A O 1
ATOM 863 N N . VAL A 1 102 ? 3.990 -11.547 -12.678 1.00 78.31 102 VAL A N 1
ATOM 864 C CA . VAL A 1 102 ? 4.387 -11.402 -11.270 1.00 78.31 102 VAL A CA 1
ATOM 865 C C . VAL A 1 102 ? 3.300 -10.631 -10.540 1.00 78.31 102 VAL A C 1
ATOM 867 O O . VAL A 1 102 ? 2.853 -9.594 -11.029 1.00 78.31 102 VAL A O 1
ATOM 870 N N . SER A 1 103 ? 2.858 -11.145 -9.390 1.00 80.00 103 SER A N 1
ATOM 871 C CA . SER A 1 103 ? 1.918 -10.421 -8.533 1.00 80.00 103 SER A CA 1
ATOM 872 C C . SER A 1 103 ? 2.597 -9.193 -7.935 1.00 80.00 103 SER A C 1
ATOM 874 O O . SER A 1 103 ? 3.694 -9.288 -7.390 1.00 80.00 103 SER A O 1
ATOM 876 N N . VAL A 1 104 ? 1.938 -8.046 -8.044 1.00 78.31 104 VAL A N 1
ATOM 877 C CA . VAL A 1 104 ? 2.408 -6.741 -7.568 1.00 78.31 104 VAL A CA 1
ATOM 878 C C . VAL A 1 104 ? 1.365 -6.034 -6.696 1.00 78.31 104 VAL A C 1
ATOM 880 O O . VAL A 1 104 ? 1.459 -4.829 -6.473 1.00 78.31 104 VAL A O 1
ATOM 883 N N . ALA A 1 105 ? 0.382 -6.777 -6.177 1.00 66.19 105 ALA A N 1
ATOM 884 C CA . ALA A 1 105 ? -0.715 -6.241 -5.363 1.00 66.19 105 ALA A CA 1
ATOM 885 C C . ALA A 1 105 ? -0.215 -5.439 -4.150 1.00 66.19 105 ALA A C 1
ATOM 887 O O . ALA A 1 105 ? -0.713 -4.353 -3.863 1.00 66.19 105 ALA A O 1
ATOM 888 N N . SER A 1 106 ? 0.832 -5.928 -3.475 1.00 65.25 106 SER A N 1
ATOM 889 C CA . SER A 1 106 ? 1.460 -5.274 -2.315 1.00 65.25 106 SER A CA 1
ATOM 890 C C . SER A 1 106 ? 2.111 -3.920 -2.630 1.00 65.25 106 SER A C 1
ATOM 892 O O . SER A 1 106 ? 2.473 -3.183 -1.710 1.00 65.25 106 SER A O 1
ATOM 894 N N . TYR A 1 107 ? 2.261 -3.585 -3.912 1.00 80.06 107 TYR A N 1
ATOM 895 C CA . TYR A 1 107 ? 2.866 -2.345 -4.391 1.00 80.06 107 TYR A CA 1
ATOM 896 C C . TYR A 1 107 ? 1.840 -1.326 -4.903 1.00 80.06 107 TYR A C 1
ATOM 898 O O . TYR A 1 107 ? 2.221 -0.218 -5.295 1.00 80.06 107 TYR A O 1
ATOM 906 N N . PHE A 1 108 ? 0.547 -1.670 -4.905 1.00 82.94 108 PHE A N 1
ATOM 907 C CA . PHE A 1 108 ? -0.513 -0.736 -5.267 1.00 82.94 108 PHE A CA 1
ATOM 908 C C . PHE A 1 108 ? -0.676 0.331 -4.177 1.00 82.94 108 PHE A C 1
ATOM 910 O O . PHE A 1 108 ? -0.942 0.016 -3.019 1.00 82.94 108 PHE A O 1
ATOM 917 N N . ASN A 1 109 ? -0.474 1.601 -4.540 1.00 79.00 109 ASN A N 1
ATOM 918 C CA . ASN A 1 109 ? -0.473 2.759 -3.639 1.00 79.00 109 ASN A CA 1
ATOM 919 C C . ASN A 1 109 ? 0.407 2.596 -2.380 1.00 79.00 109 ASN A C 1
ATOM 921 O O . ASN A 1 109 ? 0.214 3.284 -1.375 1.00 79.00 109 ASN A O 1
ATOM 925 N N . ASN A 1 110 ? 1.407 1.713 -2.442 1.00 76.62 110 ASN A N 1
ATOM 926 C CA . ASN A 1 110 ? 2.395 1.538 -1.392 1.00 76.62 110 ASN A CA 1
ATOM 927 C C . ASN A 1 110 ? 3.627 2.381 -1.718 1.00 76.62 110 ASN A C 1
ATOM 929 O O . ASN A 1 110 ? 4.439 2.013 -2.557 1.00 76.62 110 ASN A O 1
ATOM 933 N N . PHE A 1 111 ? 3.772 3.520 -1.051 1.00 79.94 111 PHE A N 1
ATOM 934 C CA . PHE A 1 111 ? 4.878 4.446 -1.299 1.00 79.94 111 PHE A CA 1
ATOM 935 C C . PHE A 1 111 ? 6.179 4.061 -0.588 1.00 79.94 111 PHE A C 1
ATOM 937 O O . PHE A 1 111 ? 7.183 4.741 -0.785 1.00 79.94 111 PHE A O 1
ATOM 944 N N . GLU A 1 112 ? 6.180 2.982 0.200 1.00 71.56 112 GLU A N 1
ATOM 945 C CA . GLU A 1 112 ? 7.341 2.546 0.983 1.00 71.56 112 GLU A CA 1
ATOM 946 C C . GLU A 1 112 ? 8.629 2.343 0.178 1.00 71.56 112 GLU A C 1
ATOM 948 O O . GLU A 1 112 ? 9.667 2.894 0.560 1.00 71.56 112 GLU A O 1
ATOM 953 N N . PRO A 1 113 ? 8.563 1.764 -1.031 1.00 78.00 113 PRO A N 1
ATOM 954 C CA . PRO A 1 113 ? 9.734 1.616 -1.888 1.00 78.00 113 PRO A CA 1
ATOM 955 C C . PRO A 1 113 ? 10.280 2.922 -2.503 1.00 78.00 113 PRO A C 1
ATOM 957 O O . PRO A 1 113 ? 11.288 2.892 -3.212 1.00 78.00 113 PRO A O 1
ATOM 960 N N . LEU A 1 114 ? 9.639 4.083 -2.293 1.00 75.88 114 LEU A N 1
ATOM 961 C CA . LEU A 1 114 ? 10.160 5.380 -2.764 1.00 75.88 114 LEU A CA 1
ATOM 962 C C . LEU A 1 114 ? 11.287 5.931 -1.887 1.00 75.88 114 LEU A C 1
ATOM 964 O O . LEU A 1 114 ? 11.920 6.923 -2.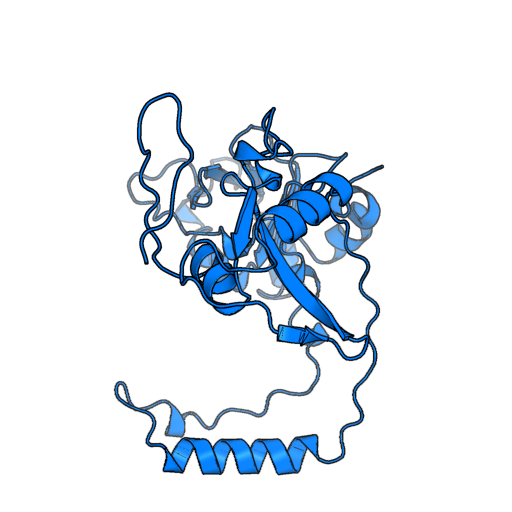243 1.00 75.88 114 LEU A O 1
ATOM 968 N N . TRP A 1 115 ? 11.522 5.344 -0.718 1.00 67.06 115 TRP A N 1
ATOM 969 C CA . TRP A 1 115 ? 12.426 5.938 0.265 1.00 67.06 115 TRP A CA 1
ATOM 970 C C . TRP A 1 115 ? 13.821 5.289 0.268 1.00 67.06 115 TRP A C 1
ATOM 972 O O . TRP A 1 115 ? 14.731 5.841 0.877 1.00 67.06 115 TRP A O 1
ATOM 982 N N . GLY A 1 116 ? 14.023 4.219 -0.516 1.00 52.97 116 GLY A N 1
ATOM 983 C CA . GLY A 1 116 ? 15.302 3.510 -0.666 1.00 52.97 116 GLY A CA 1
ATOM 984 C C . GLY A 1 116 ? 15.686 2.696 0.573 1.00 52.97 116 GLY A C 1
ATOM 985 O O . GLY A 1 116 ? 15.131 2.895 1.655 1.00 52.97 116 GLY A O 1
ATOM 986 N N . LYS A 1 117 ? 16.655 1.784 0.430 1.00 49.09 117 LYS A N 1
ATOM 987 C CA . LYS A 1 117 ? 17.167 0.985 1.565 1.00 49.09 117 LYS A CA 1
ATOM 988 C C . LYS A 1 117 ? 17.794 1.856 2.666 1.00 49.09 117 LYS A C 1
ATOM 990 O O . LYS A 1 117 ? 17.663 1.541 3.845 1.00 49.09 117 LYS A O 1
ATOM 995 N N . ASP A 1 118 ? 18.345 3.012 2.299 1.00 41.38 118 ASP A N 1
ATOM 996 C CA . ASP A 1 118 ? 18.968 3.966 3.229 1.00 41.38 118 ASP A CA 1
ATOM 997 C C . ASP A 1 118 ? 17.951 4.719 4.120 1.00 41.38 118 ASP A C 1
ATOM 999 O O . ASP A 1 118 ? 18.308 5.260 5.168 1.00 41.38 118 ASP A O 1
ATOM 1003 N N . ALA A 1 119 ? 16.651 4.745 3.780 1.00 41.69 119 ALA A N 1
ATOM 1004 C CA . ALA A 1 119 ? 15.630 5.312 4.679 1.00 41.69 119 ALA A CA 1
ATOM 1005 C C . ALA A 1 119 ? 15.420 4.480 5.960 1.00 41.69 119 ALA A C 1
ATOM 1007 O O . ALA A 1 119 ? 14.826 4.985 6.933 1.00 41.69 119 ALA A O 1
ATOM 1008 N N . HIS A 1 120 ? 15.946 3.250 5.952 1.00 37.97 120 HIS A N 1
ATOM 1009 C CA . HIS A 1 120 ? 16.054 2.312 7.063 1.00 37.97 120 HIS A CA 1
ATOM 1010 C C . HIS A 1 120 ? 17.476 2.236 7.644 1.00 37.97 120 HIS A C 1
ATOM 1012 O O . HIS A 1 120 ? 17.780 1.225 8.259 1.00 37.97 120 HIS A O 1
ATOM 1018 N N . GLU A 1 121 ? 18.328 3.274 7.544 1.00 36.00 121 GLU A N 1
ATOM 1019 C CA . GLU A 1 121 ? 19.582 3.362 8.330 1.00 36.00 121 GLU A CA 1
ATOM 1020 C C . GLU A 1 121 ? 19.298 3.429 9.850 1.00 36.00 121 GLU A C 1
ATOM 1022 O O . GLU A 1 121 ? 19.374 4.453 10.538 1.00 36.00 121 GLU A O 1
ATOM 1027 N N . ILE A 1 122 ? 18.915 2.285 10.391 1.00 41.03 122 ILE A N 1
ATOM 1028 C CA . ILE A 1 122 ? 19.564 1.681 11.526 1.00 41.03 122 ILE A CA 1
ATOM 1029 C C . ILE A 1 122 ? 20.295 0.486 10.907 1.00 41.03 122 ILE A C 1
ATOM 1031 O O . ILE A 1 122 ? 19.616 -0.437 10.480 1.00 41.03 122 ILE A O 1
ATOM 1035 N N . ASP A 1 123 ? 21.628 0.521 10.817 1.00 37.88 123 ASP A N 1
ATOM 1036 C CA . ASP A 1 123 ? 22.448 -0.562 10.244 1.00 37.88 123 ASP A CA 1
ATOM 1037 C C . ASP A 1 123 ? 21.892 -1.954 10.607 1.00 37.88 123 ASP A C 1
ATOM 1039 O O . ASP A 1 123 ? 22.010 -2.389 11.760 1.00 37.88 123 ASP A O 1
ATOM 1043 N N . GLU A 1 124 ? 21.287 -2.680 9.667 1.00 42.41 124 GLU A N 1
ATOM 1044 C CA . GLU A 1 124 ? 20.973 -4.090 9.895 1.00 42.41 124 GLU A CA 1
ATOM 1045 C C . GLU A 1 124 ? 22.308 -4.832 10.070 1.00 42.41 124 GLU A C 1
ATOM 1047 O O . GLU A 1 124 ? 23.230 -4.630 9.279 1.00 42.41 124 GLU A O 1
ATOM 1052 N N . PRO A 1 125 ? 22.506 -5.604 11.157 1.00 41.25 125 PRO A N 1
ATOM 1053 C CA . PRO A 1 125 ? 23.761 -6.327 11.323 1.00 41.25 125 PRO A CA 1
ATOM 1054 C C . PRO A 1 125 ? 23.876 -7.383 10.225 1.00 41.25 125 PRO A C 1
ATOM 1056 O O . PRO A 1 125 ? 22.880 -8.041 9.929 1.00 41.25 125 PRO A O 1
ATOM 1059 N N . GLU A 1 126 ? 25.091 -7.608 9.718 1.00 43.56 126 GLU A N 1
ATOM 1060 C CA . GLU A 1 126 ? 25.404 -8.811 8.945 1.00 43.56 126 GLU A CA 1
ATOM 1061 C C . GLU A 1 126 ? 24.865 -10.040 9.691 1.00 43.56 126 GLU A C 1
ATOM 1063 O O . GLU A 1 126 ? 25.217 -10.316 10.850 1.00 43.56 126 GLU A O 1
ATOM 1068 N N . ILE A 1 127 ? 23.930 -10.723 9.038 1.00 42.75 127 ILE A N 1
ATOM 1069 C CA . ILE A 1 127 ? 23.398 -12.001 9.482 1.00 42.75 127 ILE A CA 1
ATOM 1070 C C . ILE A 1 127 ? 24.488 -13.020 9.161 1.00 42.75 127 ILE A C 1
ATOM 1072 O O . ILE A 1 127 ? 24.923 -13.139 8.021 1.00 42.75 127 ILE A O 1
ATOM 1076 N N . ASP A 1 128 ? 24.975 -13.706 10.190 1.00 44.66 128 ASP A N 1
ATOM 1077 C CA . ASP A 1 128 ? 25.902 -14.820 10.030 1.00 44.66 128 ASP A CA 1
ATOM 1078 C C . ASP A 1 128 ? 25.180 -15.930 9.251 1.00 44.66 128 ASP A C 1
ATOM 1080 O O . ASP A 1 128 ? 24.278 -16.576 9.788 1.00 44.66 128 ASP A O 1
ATOM 1084 N N . GLU A 1 129 ? 25.558 -16.119 7.983 1.00 44.38 129 GLU A N 1
ATOM 1085 C CA . GLU A 1 129 ? 24.972 -17.088 7.043 1.00 44.38 129 GLU A CA 1
ATOM 1086 C C . GLU A 1 129 ? 25.009 -18.539 7.564 1.00 44.38 129 GLU A C 1
ATOM 1088 O O . GLU A 1 129 ? 24.318 -19.413 7.042 1.00 44.38 129 GLU A O 1
ATOM 1093 N N . THR A 1 130 ? 25.763 -18.824 8.634 1.00 46.97 130 THR A N 1
ATOM 1094 C CA . THR A 1 130 ? 25.719 -20.130 9.307 1.00 46.97 130 THR A CA 1
ATOM 1095 C C . THR A 1 130 ? 24.404 -20.399 10.052 1.00 46.97 130 THR A C 1
ATOM 1097 O O . THR A 1 130 ? 24.159 -21.545 10.435 1.00 46.97 130 THR A O 1
ATOM 1100 N N . LEU A 1 131 ? 23.537 -19.392 10.230 1.00 47.34 131 LEU A N 1
ATOM 1101 C CA . LEU A 1 131 ? 22.221 -19.525 10.871 1.00 47.34 131 LEU A CA 1
ATOM 1102 C C . LEU A 1 131 ? 21.069 -19.836 9.901 1.00 47.34 131 LEU A C 1
ATOM 1104 O O . LEU A 1 131 ? 20.020 -20.274 10.372 1.00 47.34 131 LEU A O 1
ATOM 1108 N N . ASP A 1 132 ? 21.263 -19.663 8.588 1.00 40.19 132 ASP A N 1
ATOM 1109 C CA . ASP A 1 132 ? 20.213 -19.861 7.570 1.00 40.19 132 ASP A CA 1
ATOM 1110 C C . ASP A 1 132 ? 20.242 -21.243 6.901 1.00 40.19 132 ASP A C 1
ATOM 1112 O O . ASP A 1 132 ? 19.333 -21.598 6.150 1.00 40.19 132 ASP A O 1
ATOM 1116 N N . ASN A 1 133 ? 21.214 -22.094 7.232 1.00 44.94 133 ASN A N 1
ATOM 1117 C CA . ASN A 1 133 ? 21.074 -23.516 6.941 1.00 44.94 133 ASN A CA 1
ATOM 1118 C C . ASN A 1 133 ? 20.185 -24.152 8.006 1.00 44.94 133 ASN A C 1
ATOM 1120 O O . ASN A 1 133 ? 20.709 -24.648 8.996 1.00 44.94 133 ASN A O 1
ATOM 1124 N N . ILE A 1 134 ? 18.868 -24.124 7.795 1.00 40.69 134 ILE A N 1
ATOM 1125 C CA . ILE A 1 134 ? 17.948 -25.257 7.983 1.00 40.69 134 ILE A CA 1
ATOM 1126 C C . ILE A 1 134 ? 16.587 -24.842 7.392 1.00 40.69 134 ILE A C 1
ATOM 1128 O O . ILE A 1 134 ? 15.809 -24.092 7.984 1.00 40.69 134 ILE A O 1
ATOM 1132 N N . ASP A 1 135 ? 16.273 -25.411 6.230 1.00 47.25 135 ASP A N 1
ATOM 1133 C CA . ASP A 1 135 ? 14.898 -25.761 5.893 1.00 47.25 135 ASP A CA 1
ATOM 1134 C C . ASP A 1 135 ? 14.354 -26.669 7.016 1.00 47.25 135 ASP A C 1
ATOM 1136 O O . ASP A 1 135 ? 14.669 -27.858 7.065 1.00 47.25 135 ASP A O 1
ATOM 1140 N N . GLY A 1 136 ? 13.576 -26.109 7.949 1.00 45.91 136 GLY A N 1
ATOM 1141 C CA . GLY A 1 136 ? 12.848 -26.874 8.973 1.00 45.91 136 GLY A CA 1
ATOM 1142 C C . GLY A 1 136 ? 13.063 -26.415 10.418 1.00 45.91 136 GLY A C 1
ATOM 1143 O O . GLY A 1 136 ? 13.975 -26.865 11.093 1.00 45.91 136 GLY A O 1
ATOM 1144 N N . GLU A 1 137 ? 12.149 -25.584 10.922 1.00 46.66 137 GLU A N 1
ATOM 1145 C CA . GLU A 1 137 ? 12.011 -25.237 12.348 1.00 46.66 137 GLU A CA 1
ATOM 1146 C C . GLU A 1 137 ? 13.249 -24.587 13.005 1.00 46.66 137 GLU A C 1
ATOM 1148 O O . GLU A 1 137 ? 14.110 -25.231 13.605 1.00 46.66 137 GLU A O 1
ATOM 1153 N N . LEU A 1 138 ? 13.268 -23.250 13.018 1.00 52.09 138 LEU A N 1
ATOM 1154 C CA . LEU A 1 138 ? 14.081 -22.481 13.964 1.00 52.09 138 LEU A CA 1
ATOM 1155 C C . LEU A 1 138 ? 13.755 -22.932 15.399 1.00 52.09 138 LEU A C 1
ATOM 1157 O O . LEU A 1 138 ? 12.692 -22.618 15.937 1.00 52.09 138 LEU A O 1
ATOM 1161 N N . GLN A 1 139 ? 14.672 -23.662 16.037 1.00 59.59 139 GLN A N 1
ATOM 1162 C CA . GLN A 1 139 ? 14.514 -24.064 17.435 1.00 59.59 139 GLN A CA 1
ATOM 1163 C C . GLN A 1 139 ? 14.323 -22.824 18.324 1.00 59.59 139 GLN A C 1
ATOM 1165 O O . GLN A 1 139 ? 15.076 -21.855 18.213 1.00 59.59 139 GLN A O 1
ATOM 1170 N N . ILE A 1 140 ? 13.359 -22.865 19.254 1.00 58.34 140 ILE A N 1
ATOM 1171 C CA . ILE A 1 140 ? 12.995 -21.742 20.152 1.00 58.34 140 ILE A CA 1
ATOM 1172 C C . ILE A 1 140 ? 14.227 -21.134 20.855 1.00 58.34 140 ILE A C 1
ATOM 1174 O O . ILE A 1 140 ? 14.323 -19.917 21.024 1.00 58.34 140 ILE A O 1
ATOM 1178 N N . GLY A 1 141 ? 15.216 -21.965 21.204 1.00 59.12 141 GLY A N 1
ATOM 1179 C CA . GLY A 1 141 ? 16.472 -21.518 21.815 1.00 59.12 141 GLY A CA 1
ATOM 1180 C C . GLY A 1 141 ? 17.324 -20.597 20.928 1.00 59.12 141 GLY A C 1
ATOM 1181 O O . GLY A 1 141 ? 18.006 -19.715 21.452 1.00 59.12 141 GLY A O 1
ATOM 1182 N N . ASN A 1 142 ? 17.262 -20.744 19.602 1.00 63.25 142 ASN A N 1
ATOM 1183 C CA . ASN A 1 142 ? 17.968 -19.875 18.655 1.00 63.25 142 ASN A CA 1
ATOM 1184 C C . ASN A 1 142 ? 17.288 -18.505 18.548 1.00 63.25 142 ASN A C 1
ATOM 1186 O O . ASN A 1 142 ? 17.970 -17.479 18.515 1.00 63.25 142 ASN A O 1
ATOM 1190 N N . LEU A 1 143 ? 15.953 -18.471 18.607 1.00 63.72 143 LEU A N 1
ATOM 1191 C CA . LEU A 1 143 ? 15.192 -17.222 18.594 1.00 63.72 143 LEU A CA 1
ATOM 1192 C C . LEU A 1 143 ? 15.457 -16.383 19.853 1.00 63.72 143 LEU A C 1
ATOM 1194 O O . LEU A 1 143 ? 15.648 -15.173 19.756 1.00 63.72 143 LEU A O 1
ATOM 1198 N N . HIS A 1 144 ? 15.544 -17.017 21.027 1.00 71.62 144 HIS A N 1
ATOM 1199 C CA . HIS A 1 144 ? 15.870 -16.318 22.276 1.00 71.62 144 HIS A CA 1
ATOM 1200 C C . HIS A 1 144 ? 17.241 -15.635 22.219 1.00 71.62 144 HIS A C 1
ATOM 1202 O O . HIS A 1 144 ? 17.356 -14.458 22.561 1.00 71.62 144 HIS A O 1
ATOM 1208 N N . LYS A 1 145 ? 18.268 -16.333 21.721 1.00 68.81 145 LYS A N 1
ATOM 1209 C CA . LYS A 1 145 ? 19.613 -15.757 21.559 1.00 68.81 145 LYS A CA 1
ATOM 1210 C C . LYS A 1 145 ? 19.618 -14.573 20.592 1.00 68.81 145 LYS A C 1
ATOM 1212 O O . LYS A 1 145 ? 20.300 -13.577 20.836 1.00 68.81 145 LYS A O 1
ATOM 1217 N N . LEU A 1 146 ? 18.843 -14.662 19.512 1.00 68.12 146 LEU A N 1
ATOM 1218 C CA . LEU A 1 146 ? 18.716 -13.583 18.540 1.00 68.12 146 LEU A CA 1
ATOM 1219 C C . LEU A 1 146 ? 18.023 -12.352 19.151 1.00 68.12 146 LEU A C 1
ATOM 1221 O O . LEU A 1 146 ? 18.519 -11.233 19.013 1.00 68.12 146 LEU A O 1
ATOM 1225 N N . ILE A 1 147 ? 16.937 -12.559 19.902 1.00 75.62 147 ILE A N 1
ATOM 1226 C CA . ILE A 1 147 ? 16.229 -11.494 20.629 1.00 75.62 147 ILE A CA 1
ATOM 1227 C C . ILE A 1 147 ? 17.152 -10.821 21.653 1.00 75.62 147 ILE A C 1
ATOM 1229 O O . ILE A 1 147 ? 17.185 -9.595 21.732 1.00 75.62 147 ILE A O 1
ATOM 1233 N N . GLU A 1 148 ? 17.949 -11.583 22.408 1.00 76.50 148 GLU A N 1
ATOM 1234 C CA . GLU A 1 148 ? 18.924 -11.017 23.350 1.00 76.50 148 GLU A CA 1
ATOM 1235 C C . GLU A 1 148 ? 19.970 -10.135 22.655 1.00 76.50 148 GLU A C 1
ATOM 1237 O O . GLU A 1 148 ? 20.317 -9.064 23.166 1.00 76.50 148 GLU A O 1
ATOM 1242 N N . LYS A 1 149 ? 20.452 -10.551 21.477 1.00 71.00 149 LYS A N 1
ATOM 1243 C CA . LYS A 1 149 ? 21.396 -9.770 20.663 1.00 71.00 149 LYS A CA 1
ATOM 1244 C C . LYS A 1 149 ? 20.770 -8.448 20.208 1.00 71.00 149 LYS A C 1
ATOM 1246 O O . LYS A 1 149 ? 21.408 -7.401 20.334 1.00 71.00 149 LYS A O 1
ATOM 1251 N N . PHE A 1 150 ? 19.516 -8.472 19.753 1.00 70.56 150 PHE A N 1
ATOM 1252 C CA . PHE A 1 150 ? 18.782 -7.261 19.378 1.00 70.56 150 PHE A CA 1
ATOM 1253 C C . PHE A 1 150 ? 18.509 -6.346 20.573 1.00 70.56 150 PHE A C 1
ATOM 1255 O O . PHE A 1 150 ? 18.760 -5.144 20.488 1.00 70.56 150 PHE A O 1
ATOM 1262 N N . ASN A 1 151 ? 18.075 -6.901 21.706 1.00 78.44 151 ASN A N 1
ATOM 1263 C CA . ASN A 1 151 ? 17.797 -6.132 22.917 1.00 78.44 151 ASN A CA 1
ATOM 1264 C C . ASN A 1 151 ? 19.029 -5.364 23.394 1.00 78.44 151 ASN A C 1
ATOM 1266 O O . ASN A 1 151 ? 18.922 -4.170 23.654 1.00 78.44 151 ASN A O 1
ATOM 1270 N N . LYS A 1 152 ? 20.206 -6.006 23.444 1.00 75.38 152 LYS A N 1
ATOM 1271 C CA . LYS A 1 152 ? 21.466 -5.327 23.802 1.00 75.38 152 LYS A CA 1
ATOM 1272 C C . LYS A 1 152 ? 21.772 -4.151 22.876 1.00 75.38 152 LYS A C 1
ATOM 1274 O O . LYS A 1 152 ? 22.239 -3.117 23.338 1.00 75.38 152 LYS A O 1
ATOM 1279 N N . ARG A 1 153 ? 21.499 -4.301 21.579 1.00 63.44 153 ARG A N 1
ATOM 1280 C CA . ARG A 1 153 ? 21.818 -3.293 20.564 1.00 63.44 153 ARG A CA 1
ATOM 1281 C C . ARG A 1 153 ? 20.874 -2.095 20.595 1.00 63.44 153 ARG A C 1
ATOM 1283 O O . ARG A 1 153 ? 21.322 -0.960 20.472 1.00 63.44 153 ARG A O 1
ATOM 1290 N N . PHE A 1 154 ? 19.578 -2.336 20.754 1.00 69.00 154 PHE A N 1
ATOM 1291 C CA . PHE A 1 154 ? 18.570 -1.276 20.746 1.00 69.00 154 PHE A CA 1
ATOM 1292 C C . PHE A 1 154 ? 18.331 -0.648 22.122 1.00 69.00 154 PHE A C 1
ATOM 1294 O O . PHE A 1 154 ? 17.631 0.359 22.202 1.00 69.00 154 PHE A O 1
ATOM 1301 N N . HIS A 1 155 ? 18.941 -1.191 23.183 1.00 73.75 155 HIS A N 1
ATOM 1302 C CA . HIS A 1 155 ? 18.766 -0.735 24.564 1.00 73.75 155 HIS A CA 1
ATOM 1303 C C . HIS A 1 155 ? 18.992 0.776 24.742 1.00 73.75 155 HIS A C 1
ATOM 1305 O O . HIS A 1 155 ? 18.270 1.427 25.493 1.00 73.75 155 HIS A O 1
ATOM 1311 N N . GLU A 1 156 ? 19.976 1.348 24.043 1.00 65.62 156 GLU A N 1
ATOM 1312 C CA . GLU A 1 156 ? 20.351 2.764 24.187 1.00 65.62 156 GLU A CA 1
ATOM 1313 C C . GLU A 1 156 ? 19.921 3.644 23.000 1.00 65.62 156 GLU A C 1
ATOM 1315 O O . GLU A 1 156 ? 20.133 4.861 23.003 1.00 65.62 156 GLU A O 1
ATOM 1320 N N . VAL A 1 157 ? 19.274 3.063 21.985 1.00 69.62 157 VAL A N 1
ATOM 1321 C CA . VAL A 1 157 ? 18.870 3.793 20.778 1.00 69.62 157 VAL A CA 1
ATOM 1322 C C . VAL A 1 157 ? 17.574 4.555 21.047 1.00 69.62 157 VAL A C 1
ATOM 1324 O O . VAL A 1 157 ? 16.499 3.977 21.198 1.00 69.62 157 VAL A O 1
ATOM 1327 N N . LYS A 1 158 ? 17.650 5.890 21.068 1.00 58.75 158 LYS A N 1
ATOM 1328 C CA . LYS A 1 158 ? 16.453 6.733 21.195 1.00 58.75 158 LYS A CA 1
ATOM 1329 C C . LYS A 1 158 ? 15.637 6.716 19.894 1.00 58.75 158 LYS A C 1
ATOM 1331 O O . LYS A 1 158 ? 16.188 7.043 18.839 1.00 58.75 158 LYS A O 1
ATOM 1336 N N . PRO A 1 159 ? 14.323 6.426 19.944 1.00 53.06 159 PRO A N 1
ATOM 1337 C CA . PRO A 1 159 ? 13.487 6.418 18.752 1.00 53.06 159 PRO A CA 1
ATOM 1338 C C . PRO A 1 159 ? 13.350 7.831 18.173 1.00 53.06 159 PRO A C 1
ATOM 1340 O O . PRO A 1 159 ? 13.032 8.790 18.884 1.00 53.06 159 PRO A O 1
ATOM 1343 N N . LYS A 1 160 ? 13.562 7.966 16.861 1.00 41.47 160 LYS A N 1
ATOM 1344 C CA . LYS A 1 160 ? 13.341 9.220 16.130 1.00 41.47 160 LYS A CA 1
ATOM 1345 C C . LYS A 1 160 ? 11.884 9.293 15.671 1.00 41.47 160 LYS A C 1
ATOM 1347 O O . LYS A 1 160 ? 11.370 8.363 15.056 1.00 41.47 160 LYS A O 1
ATOM 1352 N N . LYS A 1 161 ? 11.212 10.416 15.942 1.00 34.47 161 LYS A N 1
ATOM 1353 C CA . LYS A 1 161 ? 9.862 10.677 15.422 1.00 34.47 161 LYS A CA 1
ATOM 1354 C C . LYS A 1 161 ? 9.958 11.030 13.937 1.00 34.47 161 LYS A C 1
ATOM 1356 O O . LYS A 1 161 ? 10.633 11.994 13.589 1.00 34.47 161 LYS A O 1
ATOM 1361 N N . LYS A 1 162 ? 9.263 10.282 13.082 1.00 35.94 162 LYS A N 1
ATOM 1362 C CA . LYS A 1 162 ? 9.062 10.613 11.664 1.00 35.94 162 LYS A CA 1
ATOM 1363 C C . LYS A 1 162 ? 7.606 11.059 11.471 1.00 35.94 162 LYS A C 1
ATOM 1365 O O . LYS A 1 162 ? 6.694 10.420 11.992 1.00 35.94 162 LYS A O 1
ATOM 1370 N N . GLY A 1 163 ? 7.389 12.182 10.787 1.00 26.86 163 GLY A N 1
ATOM 1371 C CA . GLY A 1 163 ? 6.049 12.676 10.452 1.00 26.86 163 GLY A CA 1
ATOM 1372 C C . GLY A 1 163 ? 5.539 12.029 9.166 1.00 26.86 163 GLY A C 1
ATOM 1373 O O . GLY A 1 163 ? 6.277 11.972 8.188 1.00 26.86 163 GLY A O 1
ATOM 1374 N N . VAL A 1 164 ? 4.294 11.550 9.166 1.00 28.78 164 VAL A N 1
ATOM 1375 C CA . VAL A 1 164 ? 3.646 10.897 8.015 1.00 28.78 164 VAL A CA 1
ATOM 1376 C C . VAL A 1 164 ? 2.367 11.661 7.674 1.00 28.78 164 VAL A C 1
ATOM 1378 O O . VAL A 1 164 ? 1.531 11.875 8.552 1.00 28.78 164 VAL A O 1
ATOM 1381 N N . ILE A 1 165 ? 2.199 12.058 6.409 1.00 29.92 165 ILE A N 1
ATOM 1382 C CA . ILE A 1 165 ? 0.948 12.625 5.887 1.00 29.92 165 ILE A CA 1
ATOM 1383 C C . ILE A 1 165 ? 0.289 11.534 5.042 1.00 29.92 165 ILE A C 1
ATOM 1385 O O . ILE A 1 165 ? 0.866 11.082 4.060 1.00 29.92 165 ILE A O 1
ATOM 1389 N N . SER A 1 166 ? -0.894 11.080 5.460 1.00 32.34 166 SER A N 1
ATOM 1390 C CA . SER A 1 166 ? -1.687 10.062 4.756 1.00 32.34 166 SER A CA 1
ATOM 1391 C C . SER A 1 166 ? -3.036 10.655 4.374 1.00 32.34 166 SER A C 1
ATOM 1393 O O . SER A 1 166 ? -3.697 11.264 5.221 1.00 32.34 166 SER A O 1
ATOM 1395 N N . GLU A 1 167 ? -3.455 10.483 3.122 1.00 33.31 167 GLU A N 1
ATOM 1396 C CA . GLU A 1 167 ? -4.835 10.760 2.732 1.00 33.31 167 GLU A CA 1
ATOM 1397 C C . GLU A 1 167 ? -5.726 9.586 3.144 1.00 33.31 167 GLU A C 1
ATOM 1399 O O . GLU A 1 167 ? -5.361 8.414 3.042 1.00 33.31 167 GLU A O 1
ATOM 1404 N N . ARG A 1 168 ? -6.907 9.908 3.670 1.00 35.03 168 ARG A N 1
ATOM 1405 C CA . ARG A 1 168 ? -7.904 8.933 4.112 1.00 35.03 168 ARG A CA 1
ATOM 1406 C C . ARG A 1 168 ? -9.197 9.217 3.374 1.00 35.03 168 ARG A C 1
ATOM 1408 O O . ARG A 1 168 ? -9.633 10.365 3.322 1.00 35.03 168 ARG A O 1
ATOM 1415 N N . ILE A 1 169 ? -9.845 8.168 2.876 1.00 37.31 169 ILE A N 1
ATOM 1416 C CA . ILE A 1 169 ? -11.233 8.267 2.422 1.00 37.31 169 ILE A CA 1
ATOM 1417 C C . ILE A 1 169 ? -12.064 8.755 3.616 1.00 37.31 169 ILE A C 1
ATOM 1419 O O . ILE A 1 169 ? -12.058 8.122 4.677 1.00 37.31 169 ILE A O 1
ATOM 1423 N N . SER A 1 170 ? -12.728 9.904 3.465 1.00 40.62 170 SER A N 1
ATOM 1424 C CA . SER A 1 170 ? -13.603 10.455 4.500 1.00 40.62 170 SER A CA 1
ATOM 1425 C C . SER A 1 170 ? -14.781 9.510 4.707 1.00 40.62 170 SER A C 1
ATOM 1427 O O . SER A 1 170 ? -15.543 9.240 3.784 1.00 40.62 170 SER A O 1
ATOM 1429 N N . ARG A 1 171 ? -14.913 8.978 5.923 1.00 53.00 171 ARG A N 1
ATOM 1430 C CA . ARG A 1 171 ? -15.992 8.059 6.293 1.00 53.00 171 ARG A CA 1
ATOM 1431 C C . ARG A 1 171 ? -17.010 8.841 7.115 1.00 53.00 171 ARG A C 1
ATOM 1433 O O . ARG A 1 171 ? -16.644 9.306 8.197 1.00 53.00 171 ARG A O 1
ATOM 1440 N N . PRO A 1 172 ? -18.269 8.984 6.670 1.00 55.25 172 PRO A N 1
ATOM 1441 C CA . PRO A 1 172 ? -19.326 9.546 7.501 1.00 55.25 172 PRO A CA 1
ATOM 1442 C C . PRO A 1 172 ? -19.517 8.673 8.751 1.00 55.25 172 PRO A C 1
ATOM 1444 O O . PRO A 1 172 ? -20.202 7.653 8.734 1.00 55.25 172 PRO A O 1
ATOM 1447 N N . GLY A 1 173 ? -18.873 9.050 9.859 1.00 57.06 173 GLY A N 1
ATOM 1448 C CA . GLY A 1 173 ? -18.807 8.218 11.065 1.00 57.06 173 GLY A CA 1
ATOM 1449 C C . GLY A 1 173 ? -20.169 7.963 11.717 1.00 57.06 173 GLY A C 1
ATOM 1450 O O . GLY A 1 173 ? -20.320 6.985 12.447 1.00 57.06 173 GLY A O 1
ATOM 1451 N N . ALA A 1 174 ? -21.168 8.800 11.423 1.00 69.88 174 ALA A N 1
ATOM 1452 C CA . ALA A 1 174 ? -22.510 8.725 11.990 1.00 69.88 174 ALA A CA 1
ATOM 1453 C C . ALA A 1 174 ? -23.159 7.349 11.783 1.00 69.88 174 ALA A C 1
ATOM 1455 O O . ALA A 1 174 ? -23.533 6.713 12.764 1.00 69.88 174 ALA A O 1
ATOM 1456 N N . ILE A 1 175 ? -23.214 6.853 10.541 1.00 69.00 175 ILE A N 1
ATOM 1457 C CA . ILE A 1 175 ? -23.844 5.562 10.216 1.00 69.00 175 ILE A CA 1
ATOM 1458 C C . ILE A 1 175 ? -23.143 4.432 10.975 1.00 69.00 175 ILE A C 1
ATOM 1460 O O . ILE A 1 175 ? -23.789 3.673 11.691 1.00 69.00 175 ILE A O 1
ATOM 1464 N N . SER A 1 176 ? -21.809 4.382 10.918 1.00 68.81 176 SER A N 1
ATOM 1465 C CA . SER A 1 176 ? -21.038 3.356 11.627 1.00 68.81 176 SER A CA 1
ATOM 1466 C C . SER A 1 176 ? -21.251 3.400 13.147 1.00 68.81 176 SER A C 1
ATOM 1468 O O . SER A 1 176 ? -21.373 2.358 13.783 1.00 68.81 176 SER A O 1
ATOM 1470 N N . ASN A 1 177 ? -21.366 4.592 13.741 1.00 72.38 177 ASN A N 1
ATOM 1471 C CA . ASN A 1 177 ? -21.615 4.748 15.173 1.00 72.38 177 ASN A CA 1
ATOM 1472 C C . ASN A 1 177 ? -23.026 4.292 15.560 1.00 72.38 177 ASN A C 1
ATOM 1474 O O . ASN A 1 177 ? -23.191 3.650 16.599 1.00 72.38 177 ASN A O 1
ATOM 1478 N N . TYR A 1 178 ? -24.032 4.586 14.733 1.00 79.06 178 TYR A N 1
ATOM 1479 C CA . TYR A 1 178 ? -25.396 4.110 14.957 1.00 79.06 178 TYR A CA 1
ATOM 1480 C C . TYR A 1 178 ? -25.485 2.587 14.860 1.00 79.06 178 TYR A C 1
ATOM 1482 O O . TYR A 1 178 ? -26.081 1.972 15.741 1.00 79.06 178 TYR A O 1
ATOM 1490 N N . ILE A 1 179 ? -24.833 1.968 13.871 1.00 77.50 179 ILE A N 1
ATOM 1491 C CA . ILE A 1 179 ? -24.832 0.505 13.713 1.00 77.50 179 ILE A CA 1
ATOM 1492 C C . ILE A 1 179 ? -24.133 -0.169 14.902 1.00 77.50 179 ILE A C 1
ATOM 1494 O O . ILE A 1 179 ? -24.670 -1.122 15.462 1.00 77.50 179 ILE A O 1
ATOM 1498 N N . LYS A 1 180 ? -22.993 0.358 15.373 1.00 81.69 180 LYS A N 1
ATOM 1499 C CA . LYS A 1 180 ? -22.309 -0.171 16.570 1.00 81.69 180 LYS A CA 1
ATOM 1500 C C . LYS A 1 180 ? -23.207 -0.161 17.808 1.00 81.69 180 LYS A C 1
ATOM 1502 O O . LYS A 1 180 ? -23.241 -1.144 18.545 1.00 81.69 180 LYS A O 1
ATOM 1507 N N . ARG A 1 181 ? -23.962 0.924 18.020 1.00 85.38 181 ARG A N 1
ATOM 1508 C CA . ARG A 1 181 ? -24.929 1.033 19.125 1.00 85.38 181 ARG A CA 1
ATOM 1509 C C . ARG A 1 181 ? -26.112 0.087 18.946 1.00 85.38 181 ARG A C 1
ATOM 1511 O O . ARG A 1 181 ? -26.472 -0.597 19.896 1.00 85.38 181 ARG A O 1
ATOM 1518 N N . LEU A 1 182 ? -26.670 0.010 17.736 1.00 85.81 182 LEU A N 1
ATOM 1519 C CA . LEU A 1 182 ? -27.762 -0.906 17.394 1.00 85.81 182 LEU A CA 1
ATOM 1520 C C . LEU A 1 182 ? -27.375 -2.368 17.656 1.00 85.81 182 LEU A C 1
ATOM 1522 O O . LEU A 1 182 ? -28.193 -3.151 18.126 1.00 85.81 182 LEU A O 1
ATOM 1526 N N . ARG A 1 183 ? -26.114 -2.724 17.393 1.00 87.50 183 ARG A N 1
ATOM 1527 C CA . ARG A 1 183 ? -25.544 -4.051 17.658 1.00 87.50 183 ARG A CA 1
ATOM 1528 C C . ARG A 1 183 ? -25.036 -4.241 19.087 1.00 87.50 183 ARG A C 1
ATOM 1530 O O . ARG A 1 183 ? -24.395 -5.247 19.357 1.00 87.50 183 ARG A O 1
ATOM 1537 N N . ASN A 1 184 ? -25.283 -3.295 19.996 1.00 91.31 184 ASN A N 1
ATOM 1538 C CA . ASN A 1 184 ? -24.803 -3.323 21.383 1.00 91.31 184 ASN A CA 1
ATOM 1539 C C . ASN A 1 184 ? -23.291 -3.601 21.511 1.00 91.31 184 ASN A C 1
ATOM 1541 O O . ASN A 1 184 ? -22.836 -4.242 22.459 1.00 91.31 184 ASN A O 1
ATOM 1545 N N . TYR A 1 185 ? -22.510 -3.111 20.542 1.00 89.94 185 TYR A N 1
ATOM 1546 C CA . TYR A 1 185 ? -21.072 -3.344 20.451 1.00 89.94 185 TYR A CA 1
ATOM 1547 C C . TYR A 1 185 ? -20.697 -4.835 20.449 1.00 89.94 185 TYR A C 1
ATOM 1549 O O . TYR A 1 185 ? -19.668 -5.212 21.003 1.00 89.94 185 TYR A O 1
ATOM 1557 N N . THR A 1 186 ? -21.516 -5.679 19.823 1.00 92.06 186 THR A N 1
ATOM 1558 C CA . THR A 1 186 ? -21.271 -7.116 19.665 1.00 92.06 186 THR A CA 1
ATOM 1559 C C . THR A 1 186 ? -20.811 -7.437 18.245 1.00 92.06 186 THR A C 1
ATOM 1561 O O . THR A 1 186 ? -21.368 -6.931 17.272 1.00 92.06 186 THR A O 1
ATOM 1564 N N . CYS A 1 187 ? -19.780 -8.274 18.127 1.00 91.94 187 CYS A N 1
ATOM 1565 C CA . CYS A 1 187 ? -19.243 -8.753 16.859 1.00 91.94 187 CYS A CA 1
ATOM 1566 C C . CYS A 1 187 ? -20.275 -9.626 16.138 1.00 91.94 187 CYS A C 1
ATOM 1568 O O . CYS A 1 187 ? -20.749 -10.615 16.690 1.00 91.94 187 CYS A O 1
ATOM 1570 N N . GLU A 1 188 ? -20.575 -9.304 14.882 1.00 90.12 188 GLU A N 1
ATOM 1571 C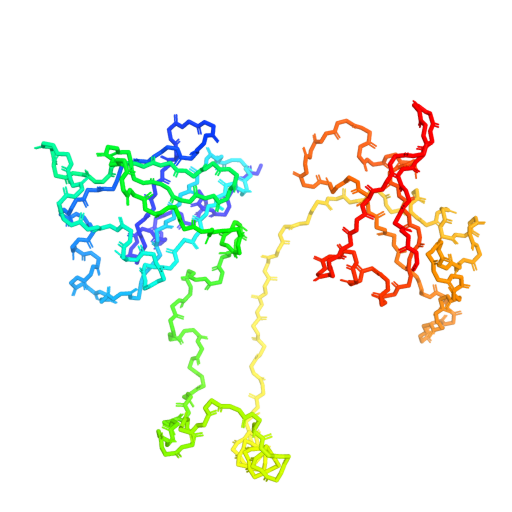 CA . GLU A 1 188 ? -21.543 -10.045 14.062 1.00 90.12 188 GLU A CA 1
ATOM 1572 C C . GLU A 1 188 ? -20.989 -11.369 13.510 1.00 90.12 188 GLU A C 1
ATOM 1574 O O . GLU A 1 188 ? -21.744 -12.131 12.912 1.00 90.12 188 GLU A O 1
ATOM 1579 N N . ILE A 1 189 ? -19.696 -11.650 13.716 1.00 87.69 189 ILE A N 1
ATOM 1580 C CA . ILE A 1 189 ? -19.034 -12.886 13.270 1.00 87.69 189 ILE A CA 1
ATOM 1581 C C . ILE A 1 189 ? -18.890 -13.869 14.430 1.00 87.69 189 ILE A C 1
ATOM 1583 O O . ILE A 1 189 ? -19.435 -14.964 14.385 1.00 87.69 189 ILE A O 1
ATOM 1587 N N . CYS A 1 190 ? -18.169 -13.484 15.486 1.00 90.50 190 CYS A N 1
ATOM 1588 C CA . CYS A 1 190 ? -17.880 -14.384 16.606 1.00 90.50 190 CYS A CA 1
ATOM 1589 C C . CYS A 1 190 ? -18.785 -14.182 17.829 1.00 90.50 190 CYS A C 1
ATOM 1591 O O . CYS A 1 190 ? -18.642 -14.913 18.799 1.00 90.50 190 CYS A O 1
ATOM 1593 N N . GLY A 1 191 ? -19.673 -13.181 17.830 1.00 92.50 191 GLY A N 1
ATOM 1594 C CA . GLY A 1 191 ? -20.555 -12.890 18.967 1.00 92.50 191 GLY A CA 1
ATOM 1595 C C . GLY A 1 191 ? -19.874 -12.223 20.168 1.00 92.50 191 GLY A C 1
ATOM 1596 O O . GLY A 1 191 ? -20.551 -11.865 21.129 1.00 92.50 191 GLY A O 1
ATOM 1597 N N . GLU A 1 192 ? -18.558 -12.007 20.121 1.00 93.75 192 GLU A N 1
ATOM 1598 C CA . GLU A 1 192 ? -17.819 -11.358 21.208 1.00 93.75 192 GLU A CA 1
ATOM 1599 C C . GLU A 1 192 ? -18.186 -9.882 21.348 1.00 93.75 192 GLU A C 1
ATOM 1601 O O . GLU A 1 192 ? -18.327 -9.152 20.359 1.00 93.75 192 GLU A O 1
ATOM 1606 N N . LYS A 1 193 ? -18.301 -9.418 22.593 1.00 94.19 193 LYS A N 1
ATOM 1607 C CA . LYS A 1 193 ? -18.518 -8.000 22.885 1.00 94.19 193 LYS A CA 1
ATOM 1608 C C . LYS A 1 193 ? -17.213 -7.219 22.702 1.00 94.19 193 LYS A C 1
ATOM 1610 O O . LYS A 1 193 ? -16.121 -7.735 22.925 1.00 94.19 193 LYS A O 1
ATOM 1615 N N . GLY A 1 194 ? -17.325 -5.959 22.295 1.00 89.31 194 GLY A N 1
ATOM 1616 C CA . GLY A 1 194 ? -16.211 -5.016 22.294 1.00 89.31 194 GLY A CA 1
ATOM 1617 C C . GLY A 1 194 ? -15.605 -4.840 23.691 1.00 89.31 194 GLY A C 1
ATOM 1618 O O . GLY A 1 194 ? -16.238 -5.161 24.696 1.00 89.31 194 GLY A O 1
ATOM 1619 N N . PHE A 1 195 ? -14.387 -4.305 23.759 1.00 89.25 195 PHE A N 1
ATOM 1620 C CA . PHE A 1 195 ? -13.675 -4.089 25.025 1.00 89.25 195 PHE A CA 1
ATOM 1621 C C . PHE A 1 195 ? -13.787 -2.640 25.506 1.00 89.25 195 PHE A C 1
ATOM 1623 O O . PHE A 1 195 ? -13.994 -1.726 24.708 1.00 89.25 195 PHE A O 1
ATOM 1630 N N . GLU A 1 196 ? -13.618 -2.409 26.805 1.00 92.00 196 GLU A N 1
ATOM 1631 C CA . GLU A 1 196 ? -13.662 -1.064 27.379 1.00 92.00 196 GLU A CA 1
ATOM 1632 C C . GLU A 1 196 ? -12.403 -0.254 27.046 1.00 92.00 196 GLU A C 1
ATOM 1634 O O . GLU A 1 196 ? -11.263 -0.664 27.268 1.00 92.00 196 GLU A O 1
ATOM 1639 N N . GLN A 1 197 ? -12.614 0.941 26.508 1.00 75.62 197 GLN A N 1
ATOM 1640 C CA . GLN A 1 197 ? -11.578 1.941 26.321 1.00 75.62 197 GLN A CA 1
ATOM 1641 C C . GLN A 1 197 ? -11.285 2.654 27.643 1.00 75.62 197 GLN A C 1
ATOM 1643 O O . GLN A 1 197 ? -12.126 2.733 28.532 1.00 75.62 197 GLN A O 1
ATOM 1648 N N . LYS A 1 198 ? -10.125 3.316 27.724 1.00 83.81 198 LYS A N 1
ATOM 1649 C CA . LYS A 1 198 ? -9.738 4.151 28.880 1.00 83.81 198 LYS A CA 1
ATOM 1650 C C . LYS A 1 198 ? -10.757 5.245 29.244 1.00 83.81 198 LYS A C 1
ATOM 1652 O O . LYS A 1 198 ? -10.705 5.771 30.346 1.00 83.81 198 LYS A O 1
ATOM 1657 N N . ASN A 1 199 ? -11.641 5.618 28.318 1.00 77.81 199 ASN A N 1
ATOM 1658 C CA . ASN A 1 199 ? -12.703 6.605 28.526 1.00 77.81 199 ASN A CA 1
ATOM 1659 C C . ASN A 1 199 ? -14.049 5.977 28.959 1.00 77.81 199 ASN A C 1
ATOM 1661 O O . ASN A 1 199 ? -15.049 6.687 28.984 1.00 77.81 199 ASN A O 1
ATOM 1665 N N . GLY A 1 200 ? -14.092 4.667 29.237 1.00 82.88 200 GLY A N 1
ATOM 1666 C CA . GLY A 1 200 ? -15.292 3.923 29.634 1.00 82.88 200 GLY A CA 1
ATOM 1667 C C . GLY A 1 200 ? -16.219 3.503 28.485 1.00 82.88 200 GLY A C 1
ATOM 1668 O O . GLY A 1 200 ? -17.197 2.802 28.722 1.00 82.88 200 GLY A O 1
ATOM 1669 N N . ASN A 1 201 ? -15.943 3.898 27.236 1.00 78.50 201 ASN A N 1
ATOM 1670 C CA . ASN A 1 201 ? -16.740 3.467 26.084 1.00 78.50 201 ASN A CA 1
ATOM 1671 C C . ASN A 1 201 ? -16.306 2.087 25.587 1.00 78.50 201 ASN A C 1
ATOM 1673 O O . ASN A 1 201 ? -15.134 1.730 25.666 1.00 78.50 201 ASN A O 1
ATOM 1677 N N . LEU A 1 202 ? -17.228 1.344 24.978 1.00 78.94 202 LEU A N 1
ATOM 1678 C CA . LEU A 1 202 ? -16.893 0.096 24.296 1.00 78.94 202 LEU A CA 1
ATOM 1679 C C . LEU A 1 202 ? -16.277 0.366 22.920 1.00 78.94 202 LEU A C 1
ATOM 1681 O O . LEU A 1 202 ? -16.799 1.144 22.116 1.00 78.94 202 LEU A O 1
ATOM 1685 N N . TYR A 1 203 ? -15.173 -0.316 22.634 1.00 80.44 203 TYR A N 1
ATOM 1686 C CA . TYR A 1 203 ? -14.518 -0.319 21.338 1.00 80.44 203 TYR A CA 1
ATOM 1687 C C . TYR A 1 203 ? -14.935 -1.530 20.516 1.00 80.44 203 TYR A C 1
ATOM 1689 O O . TYR A 1 203 ? -14.760 -2.677 20.925 1.00 80.44 203 TYR A O 1
ATOM 1697 N N . ILE A 1 204 ? -15.419 -1.255 19.311 1.00 82.38 204 ILE A N 1
ATOM 1698 C CA . ILE A 1 204 ? -15.617 -2.244 18.259 1.00 82.38 204 ILE A CA 1
ATOM 1699 C C . ILE A 1 204 ? -15.421 -1.567 16.900 1.00 82.38 204 ILE A C 1
ATOM 1701 O O . ILE A 1 204 ? -15.566 -0.340 16.772 1.00 82.38 204 ILE A O 1
ATOM 1705 N N . GLU A 1 205 ? -15.085 -2.345 15.881 1.00 85.06 205 GLU A N 1
ATOM 1706 C CA . GLU A 1 205 ? -14.791 -1.844 14.545 1.00 85.06 205 GLU A CA 1
ATOM 1707 C C . GLU A 1 205 ? -15.989 -2.037 13.612 1.00 85.06 205 GLU A C 1
ATOM 1709 O O . GLU A 1 205 ? -16.894 -2.828 13.866 1.00 85.06 205 GLU A O 1
ATOM 1714 N N . ALA A 1 206 ? -16.028 -1.228 12.558 1.00 79.50 206 ALA A N 1
ATOM 1715 C CA . ALA A 1 206 ? -16.982 -1.361 11.469 1.00 79.50 206 ALA A CA 1
ATOM 1716 C C . ALA A 1 206 ? -16.165 -1.613 10.204 1.00 79.50 206 ALA A C 1
ATOM 1718 O O . ALA A 1 206 ? -15.256 -0.835 9.898 1.00 79.50 206 ALA A O 1
ATOM 1719 N N . HIS A 1 207 ? -16.478 -2.695 9.509 1.00 79.75 207 HIS A N 1
ATOM 1720 C CA . HIS A 1 207 ? -15.811 -3.117 8.289 1.00 79.75 207 HIS A CA 1
ATOM 1721 C C . HIS A 1 207 ? -16.781 -2.980 7.118 1.00 79.75 207 HIS A C 1
ATOM 1723 O O . HIS A 1 207 ? -17.961 -3.286 7.272 1.00 79.75 207 HIS A O 1
ATOM 1729 N N . HIS A 1 208 ? -16.295 -2.492 5.977 1.00 77.62 208 HIS A N 1
ATOM 1730 C CA . HIS A 1 208 ? -17.105 -2.452 4.765 1.00 77.62 208 HIS A CA 1
ATOM 1731 C C . HIS A 1 208 ? -16.871 -3.750 4.004 1.00 77.62 208 HIS A C 1
ATOM 1733 O O . HIS A 1 208 ? -15.727 -4.033 3.677 1.00 77.62 208 HIS A O 1
ATOM 1739 N N . ILE A 1 209 ? -17.922 -4.527 3.748 1.00 75.12 209 ILE A N 1
ATOM 1740 C CA . ILE A 1 209 ? -17.801 -5.831 3.079 1.00 75.12 209 ILE A CA 1
ATOM 1741 C C . ILE A 1 209 ? -17.325 -5.642 1.636 1.00 75.12 209 ILE A C 1
ATOM 1743 O O . ILE A 1 209 ? -16.423 -6.329 1.172 1.00 75.12 209 ILE A O 1
ATOM 1747 N N . ILE A 1 210 ? -17.917 -4.671 0.943 1.00 74.06 210 ILE A N 1
ATOM 1748 C CA . ILE A 1 210 ? -17.377 -4.099 -0.280 1.00 74.06 210 ILE A CA 1
ATOM 1749 C C . ILE A 1 210 ? -16.500 -2.923 0.123 1.00 74.06 210 ILE A C 1
ATOM 1751 O O . ILE A 1 210 ? -16.982 -1.913 0.642 1.00 74.06 210 ILE A O 1
ATOM 1755 N N . GLU A 1 211 ? -15.206 -3.056 -0.102 1.00 66.69 211 GLU A N 1
ATOM 1756 C CA . GLU A 1 211 ? -14.239 -2.062 0.327 1.00 66.69 211 GLU A CA 1
ATOM 1757 C C . GLU A 1 211 ? -14.482 -0.685 -0.312 1.00 66.69 211 GLU A C 1
ATOM 1759 O O . GLU A 1 211 ? -14.765 -0.552 -1.501 1.00 66.69 211 GLU A O 1
ATOM 1764 N N . LEU A 1 212 ? -14.324 0.386 0.475 1.00 61.41 212 LEU A N 1
ATOM 1765 C CA . LEU A 1 212 ? -14.584 1.755 0.000 1.00 61.41 212 LEU A CA 1
ATOM 1766 C C . LEU A 1 212 ? -13.637 2.203 -1.125 1.00 61.41 212 LEU A C 1
ATOM 1768 O O . LEU A 1 212 ? -13.953 3.150 -1.845 1.00 61.41 212 LEU A O 1
ATOM 1772 N N . HIS A 1 213 ? -12.474 1.559 -1.268 1.00 58.81 213 HIS A N 1
ATOM 1773 C CA . HIS A 1 213 ? -11.525 1.868 -2.339 1.00 58.81 213 HIS A CA 1
ATOM 1774 C C . HIS A 1 213 ? -12.026 1.420 -3.721 1.00 58.81 213 HIS A C 1
ATOM 1776 O O . HIS A 1 213 ? -11.535 1.929 -4.723 1.00 58.81 213 HIS A O 1
ATOM 1782 N N . GLU A 1 214 ? -13.041 0.550 -3.776 1.00 55.44 214 GLU A N 1
ATOM 1783 C CA . GLU A 1 214 ? -13.723 0.159 -5.016 1.00 55.44 214 GLU A CA 1
ATOM 1784 C C . GLU A 1 214 ? -14.573 1.306 -5.600 1.00 55.44 214 GLU A C 1
ATOM 1786 O O . GLU A 1 214 ? -15.016 1.239 -6.744 1.00 55.44 214 GLU A O 1
ATOM 1791 N N . LEU A 1 215 ? -14.806 2.383 -4.830 1.00 59.75 215 LEU A N 1
ATOM 1792 C CA . LEU A 1 215 ? -15.507 3.610 -5.246 1.00 59.75 215 LEU A CA 1
ATOM 1793 C C . LEU A 1 215 ? -16.884 3.377 -5.899 1.00 59.75 215 LEU A C 1
ATOM 1795 O O . LEU A 1 215 ? -17.373 4.213 -6.663 1.00 59.75 215 LEU A O 1
ATOM 1799 N N . ILE A 1 216 ? -17.539 2.261 -5.579 1.00 68.06 216 ILE A N 1
ATOM 1800 C CA . ILE A 1 216 ? -18.861 1.939 -6.109 1.00 68.06 216 ILE A CA 1
ATOM 1801 C C . ILE A 1 216 ? -19.983 2.663 -5.340 1.00 68.06 216 ILE A C 1
ATOM 1803 O O . ILE A 1 216 ? -19.849 2.934 -4.134 1.00 68.06 216 ILE A O 1
ATOM 1807 N N . PRO A 1 217 ? -21.124 2.950 -5.999 1.00 66.00 217 PRO A N 1
ATOM 1808 C CA . PRO A 1 217 ? -22.328 3.421 -5.323 1.00 66.00 217 PRO A CA 1
ATOM 1809 C C . PRO A 1 217 ? -22.746 2.479 -4.189 1.00 66.00 217 PRO A C 1
ATOM 1811 O O . PRO A 1 217 ? -22.533 1.273 -4.260 1.00 66.00 217 PRO A O 1
ATOM 1814 N N . ASN A 1 218 ? -23.364 3.035 -3.146 1.00 66.00 218 ASN A N 1
ATOM 1815 C CA . ASN A 1 218 ? -23.849 2.317 -1.957 1.00 66.00 218 ASN A CA 1
ATOM 1816 C C . ASN A 1 218 ? -22.772 1.711 -1.041 1.00 66.00 218 ASN A C 1
ATOM 1818 O O . ASN A 1 218 ? -23.110 1.143 -0.006 1.00 66.00 218 ASN A O 1
ATOM 1822 N N . SER A 1 219 ? -21.481 1.897 -1.328 1.00 63.78 219 SER A N 1
ATOM 1823 C CA . SER A 1 219 ? -20.403 1.404 -0.457 1.00 63.78 219 SER A CA 1
ATOM 1824 C C . SER A 1 219 ? -20.400 2.040 0.948 1.00 63.78 219 SER A C 1
ATOM 1826 O O . SER A 1 219 ? -19.906 1.431 1.890 1.00 63.78 219 SER A O 1
ATOM 1828 N N . TYR A 1 220 ? -21.030 3.208 1.132 1.00 61.56 220 TYR A N 1
ATOM 1829 C CA . TYR A 1 220 ? -21.244 3.851 2.442 1.00 61.56 220 TYR A CA 1
ATOM 1830 C C . TYR A 1 220 ? -22.543 3.440 3.162 1.00 61.56 220 TYR A C 1
ATOM 1832 O O . TYR A 1 220 ? -22.777 3.880 4.291 1.00 61.56 220 TYR A O 1
ATOM 1840 N N . CYS A 1 221 ? -23.424 2.674 2.514 1.00 74.50 221 CYS A N 1
ATOM 1841 C CA . CYS A 1 221 ? -24.718 2.299 3.082 1.00 74.50 221 CYS A CA 1
ATOM 1842 C C . CYS A 1 221 ? -24.553 1.303 4.235 1.00 74.50 221 CYS A C 1
ATOM 1844 O O . CYS A 1 221 ? -23.589 0.540 4.285 1.00 74.50 221 CYS A O 1
ATOM 1846 N N . SER A 1 222 ? -25.525 1.290 5.152 1.00 75.81 222 SER A N 1
ATOM 1847 C CA . SER A 1 222 ? -25.537 0.387 6.311 1.00 75.81 222 SER A CA 1
ATOM 1848 C C . SER A 1 222 ? -25.396 -1.078 5.930 1.00 75.81 222 SER A C 1
ATOM 1850 O O . SER A 1 222 ? -24.770 -1.838 6.657 1.00 75.81 222 SER A O 1
ATOM 1852 N N . ASP A 1 223 ? -25.940 -1.449 4.777 1.00 79.12 223 ASP A N 1
ATOM 1853 C CA . ASP A 1 223 ? -26.009 -2.833 4.313 1.00 79.12 223 ASP A CA 1
ATOM 1854 C C . ASP A 1 223 ? -24.634 -3.355 3.883 1.00 79.12 223 ASP A C 1
ATOM 1856 O O . ASP A 1 223 ? -24.403 -4.558 3.829 1.00 79.12 223 ASP A O 1
ATOM 1860 N N . ASN A 1 224 ? -23.699 -2.439 3.627 1.00 78.62 224 ASN A N 1
ATOM 1861 C CA . ASN A 1 224 ? -22.316 -2.757 3.333 1.00 78.62 224 ASN A CA 1
ATOM 1862 C C . ASN A 1 224 ? -21.428 -2.768 4.588 1.00 78.62 224 ASN A C 1
ATOM 1864 O O . ASN A 1 224 ? -20.228 -2.988 4.475 1.00 78.62 224 ASN A O 1
ATOM 1868 N N . ILE A 1 225 ? -21.971 -2.500 5.779 1.00 81.19 225 ILE A N 1
ATOM 1869 C CA . ILE A 1 225 ? -21.200 -2.394 7.020 1.00 81.19 225 ILE A CA 1
ATOM 1870 C C . ILE A 1 225 ? -21.481 -3.600 7.914 1.00 81.19 225 ILE A C 1
ATOM 1872 O O . ILE A 1 225 ? -22.625 -3.877 8.262 1.00 81.19 225 ILE A O 1
ATOM 1876 N N . VAL A 1 226 ? -20.415 -4.249 8.376 1.00 84.81 226 VAL A N 1
ATOM 1877 C CA . VAL A 1 226 ? -20.467 -5.285 9.411 1.00 84.81 226 VAL A CA 1
ATOM 1878 C C . VAL A 1 226 ? -19.717 -4.827 10.660 1.00 84.81 226 VAL A C 1
ATOM 1880 O O . VAL A 1 226 ? -18.609 -4.286 10.582 1.00 84.81 226 VAL A O 1
ATOM 1883 N N . VAL A 1 227 ? -20.322 -5.019 11.832 1.00 86.75 227 VAL A N 1
ATOM 1884 C CA . VAL A 1 227 ? -19.684 -4.734 13.121 1.00 86.75 227 VAL A CA 1
ATOM 1885 C C . VAL A 1 227 ? -18.832 -5.924 13.543 1.00 86.75 227 VAL A C 1
ATOM 1887 O O . VAL A 1 227 ? -19.322 -7.045 13.664 1.00 86.75 227 VAL A O 1
ATOM 1890 N N . VAL A 1 228 ? -17.543 -5.689 13.786 1.00 86.88 228 VAL A N 1
ATOM 1891 C CA . VAL A 1 228 ? -16.554 -6.749 14.030 1.00 86.88 228 VAL A CA 1
ATOM 1892 C C . VAL A 1 228 ? -15.589 -6.389 15.154 1.00 86.88 228 VAL A C 1
ATOM 1894 O O . VAL A 1 228 ? -15.214 -5.229 15.333 1.00 86.88 228 VAL A O 1
ATOM 1897 N N . CYS A 1 229 ? -15.163 -7.394 15.922 1.00 86.75 229 CYS A N 1
ATOM 1898 C CA . CYS A 1 229 ? -14.061 -7.235 16.870 1.00 86.75 229 CYS A CA 1
ATOM 1899 C C . CYS A 1 229 ? -12.719 -7.075 16.121 1.00 86.75 229 CYS A C 1
ATOM 1901 O O . CYS A 1 229 ? -12.625 -7.484 14.959 1.00 86.75 229 CYS A O 1
ATOM 1903 N N . PRO A 1 230 ? -11.661 -6.551 16.771 1.00 82.44 230 PRO A N 1
ATOM 1904 C CA . PRO A 1 230 ? -10.369 -6.319 16.117 1.00 82.44 230 PRO A CA 1
ATOM 1905 C C . PRO A 1 230 ? -9.776 -7.574 15.475 1.00 82.44 230 PRO A C 1
ATOM 1907 O O . PRO A 1 230 ? -9.203 -7.527 14.390 1.00 82.44 230 PRO A O 1
ATOM 1910 N N . THR A 1 231 ? -9.953 -8.724 16.123 1.00 87.00 231 THR A N 1
ATOM 1911 C CA . THR A 1 231 ? -9.454 -10.005 15.622 1.00 87.00 231 THR A CA 1
ATOM 1912 C C . THR A 1 231 ? -10.187 -10.432 14.356 1.00 87.00 231 THR A C 1
ATOM 1914 O O . THR A 1 231 ? -9.547 -10.745 13.356 1.00 87.00 231 THR A O 1
ATOM 1917 N N . CYS A 1 232 ? -11.522 -10.420 14.366 1.00 81.94 232 CYS A N 1
ATOM 1918 C CA . CYS A 1 232 ? -12.319 -10.759 13.189 1.00 81.94 232 CYS A CA 1
ATOM 1919 C C . CYS A 1 232 ? -12.087 -9.765 12.051 1.00 81.94 232 CYS A C 1
ATOM 1921 O O . CYS A 1 232 ? -11.948 -10.184 10.909 1.00 81.94 232 CYS A O 1
ATOM 1923 N N . HIS A 1 233 ? -11.957 -8.472 12.351 1.00 81.88 233 HIS A N 1
ATOM 1924 C CA . HIS A 1 233 ? -11.633 -7.475 11.338 1.00 81.88 233 HIS A CA 1
ATOM 1925 C C . HIS A 1 233 ? -10.293 -7.769 10.654 1.00 81.88 233 HIS A C 1
ATOM 1927 O O . HIS A 1 233 ? -10.201 -7.712 9.433 1.00 81.88 233 HIS A O 1
ATOM 1933 N N . ARG A 1 234 ? -9.259 -8.152 11.416 1.00 76.12 234 ARG A N 1
ATOM 1934 C CA . ARG A 1 234 ? -7.959 -8.539 10.844 1.00 76.12 234 ARG A CA 1
ATOM 1935 C C . ARG A 1 234 ? -8.021 -9.841 10.053 1.00 76.12 234 ARG A C 1
ATOM 1937 O O . ARG A 1 234 ? -7.356 -9.932 9.028 1.00 76.12 234 ARG A O 1
ATOM 1944 N N . LYS A 1 235 ? -8.839 -10.808 10.476 1.00 79.88 235 LYS A N 1
ATOM 1945 C CA . LYS A 1 235 ? -9.095 -12.025 9.692 1.00 79.88 235 LYS A CA 1
ATOM 1946 C C . LYS A 1 235 ? -9.743 -11.706 8.344 1.00 79.88 235 LYS A C 1
ATOM 1948 O O . LYS A 1 235 ? -9.360 -12.321 7.367 1.00 79.88 235 LYS A O 1
ATOM 1953 N N . LEU A 1 236 ? -10.651 -10.731 8.271 1.00 73.75 236 LEU A N 1
ATOM 1954 C CA . LEU A 1 236 ? -11.241 -10.309 6.993 1.00 73.75 236 LEU A CA 1
ATOM 1955 C C . LEU A 1 236 ? -10.215 -9.670 6.047 1.00 73.75 236 LEU A C 1
ATOM 1957 O O . LEU A 1 236 ? -10.298 -9.879 4.847 1.00 73.75 236 LEU A O 1
ATOM 1961 N N . HIS A 1 237 ? -9.234 -8.933 6.581 1.00 69.44 237 HIS A N 1
ATOM 1962 C CA . HIS A 1 237 ? -8.181 -8.307 5.765 1.00 69.44 237 HIS A CA 1
ATOM 1963 C C . HIS A 1 237 ? -7.079 -9.271 5.316 1.00 69.44 237 HIS A C 1
ATOM 1965 O O . HIS A 1 237 ? -6.528 -9.095 4.235 1.00 69.44 237 HIS A O 1
ATOM 1971 N N . TYR A 1 238 ? -6.702 -10.236 6.159 1.00 70.81 238 TYR A N 1
ATOM 1972 C CA . TYR A 1 238 ? -5.472 -11.024 5.963 1.00 70.81 238 TYR A CA 1
ATOM 1973 C C . TYR A 1 238 ? -5.665 -12.538 6.015 1.00 70.81 238 TYR A C 1
ATOM 1975 O O . TYR A 1 238 ? -4.744 -13.284 5.691 1.00 70.81 238 TYR A O 1
ATOM 1983 N N . GLY A 1 239 ? -6.815 -13.006 6.491 1.00 71.56 239 GLY A N 1
ATOM 1984 C CA . GLY A 1 239 ? -7.137 -14.425 6.529 1.00 71.56 239 GLY A CA 1
ATOM 1985 C C . GLY A 1 239 ? -7.672 -14.906 5.186 1.00 71.56 239 GLY A C 1
ATOM 1986 O O . GLY A 1 239 ? -8.239 -14.134 4.416 1.00 71.56 239 GLY A O 1
ATOM 1987 N N . ASP A 1 240 ? -7.548 -16.208 4.935 1.00 76.69 240 ASP A N 1
ATOM 1988 C CA . ASP A 1 240 ? -8.226 -16.876 3.821 1.00 76.69 240 ASP A CA 1
ATOM 1989 C C . ASP A 1 240 ? -9.725 -17.021 4.140 1.00 76.69 240 ASP A C 1
ATOM 1991 O O . ASP A 1 240 ? -10.196 -18.064 4.599 1.00 76.69 240 ASP A O 1
ATOM 1995 N N . VAL A 1 241 ? -10.467 -15.918 4.008 1.00 70.62 241 VAL A N 1
ATOM 1996 C CA . VAL A 1 241 ? -11.899 -15.847 4.317 1.00 70.62 241 VAL A CA 1
ATOM 1997 C C . VAL A 1 241 ? -12.714 -15.888 3.032 1.00 70.62 241 VAL A C 1
ATOM 1999 O O . VAL A 1 241 ? -12.476 -15.135 2.089 1.00 70.62 241 VAL A O 1
ATOM 2002 N N . LYS A 1 242 ? -13.732 -16.752 3.014 1.00 71.12 242 LYS A N 1
ATOM 2003 C CA . LYS A 1 242 ? -14.688 -16.855 1.910 1.00 71.12 242 LYS A CA 1
ATOM 2004 C C . LYS A 1 242 ? -15.976 -16.116 2.243 1.00 71.12 242 LYS A C 1
ATOM 2006 O O . LYS A 1 242 ? -16.548 -16.264 3.323 1.00 71.12 242 LYS A O 1
ATOM 2011 N N . TYR A 1 243 ? -16.444 -15.356 1.267 1.00 66.56 243 TYR A N 1
ATOM 2012 C CA . TYR A 1 243 ? -17.690 -14.613 1.316 1.00 66.56 243 TYR A CA 1
ATOM 2013 C C . TYR A 1 243 ? -18.787 -15.406 0.596 1.00 66.56 243 TYR A C 1
ATOM 2015 O O . TYR A 1 243 ? -18.603 -15.814 -0.551 1.00 66.56 243 TYR A O 1
ATOM 2023 N N . HIS A 1 244 ? -19.933 -15.618 1.248 1.00 61.25 244 HIS A N 1
ATOM 2024 C CA . HIS A 1 244 ? -21.099 -16.250 0.626 1.00 61.25 244 HIS A CA 1
ATOM 2025 C C . HIS A 1 244 ? -22.264 -15.259 0.530 1.00 61.25 244 HIS A C 1
ATOM 2027 O O . HIS A 1 244 ? -22.618 -14.610 1.515 1.00 61.25 244 HIS A O 1
ATOM 2033 N N . ASN A 1 245 ? -22.868 -15.164 -0.660 1.00 54.88 245 ASN A N 1
ATOM 2034 C CA . ASN A 1 245 ? -24.121 -14.441 -0.878 1.00 54.88 245 ASN A CA 1
ATOM 2035 C C . ASN A 1 245 ? -25.276 -15.246 -0.274 1.00 54.88 245 ASN A C 1
ATOM 2037 O O . ASN A 1 245 ? -25.502 -16.391 -0.666 1.00 54.88 245 ASN A O 1
ATOM 2041 N N . LEU A 1 246 ? -26.020 -14.646 0.652 1.00 49.94 246 LEU A N 1
ATOM 2042 C CA . LEU A 1 246 ? -27.229 -15.234 1.221 1.00 49.94 246 LEU A CA 1
ATOM 2043 C C . LEU A 1 246 ? -28.443 -14.581 0.535 1.00 49.94 246 LEU A C 1
ATOM 2045 O O . LEU A 1 246 ? -29.086 -13.717 1.107 1.00 49.94 246 LEU A O 1
ATOM 2049 N N . ASN A 1 247 ? -28.747 -15.014 -0.695 1.00 41.50 247 ASN A N 1
ATOM 2050 C CA . ASN A 1 247 ? -29.875 -14.591 -1.553 1.00 41.50 247 ASN A CA 1
ATOM 2051 C C . ASN A 1 247 ? -29.853 -13.131 -2.062 1.00 41.50 247 ASN A C 1
ATOM 2053 O O . ASN A 1 247 ? -29.296 -12.240 -1.430 1.00 41.50 247 ASN A O 1
ATOM 2057 N N . ASP A 1 248 ? -30.537 -12.889 -3.192 1.00 44.56 248 ASP A N 1
ATOM 2058 C CA . ASP A 1 248 ? -30.552 -11.644 -3.998 1.00 44.56 248 ASP A CA 1
ATOM 2059 C C . ASP A 1 248 ? -30.977 -10.352 -3.264 1.00 44.56 248 ASP A C 1
ATOM 2061 O O . ASP A 1 248 ? -31.018 -9.285 -3.868 1.00 44.56 248 ASP A O 1
ATOM 2065 N N . ASN A 1 249 ? -31.283 -10.423 -1.967 1.00 42.34 249 ASN A N 1
ATOM 2066 C CA . ASN A 1 249 ? -31.656 -9.283 -1.130 1.00 42.34 249 ASN A CA 1
ATOM 2067 C C . ASN A 1 249 ? -31.073 -9.326 0.298 1.00 42.34 249 ASN A C 1
ATOM 2069 O O . ASN A 1 249 ? -31.527 -8.559 1.149 1.00 42.34 249 ASN A O 1
ATOM 2073 N N . GLN A 1 250 ? -30.095 -10.192 0.608 1.00 41.88 250 GLN A N 1
ATOM 2074 C CA . GLN A 1 250 ? -29.432 -10.172 1.918 1.00 41.88 250 GLN A CA 1
ATOM 2075 C C . GLN A 1 250 ? -27.902 -10.294 1.859 1.00 41.88 250 GLN A C 1
ATOM 2077 O O . GLN A 1 250 ? -27.298 -11.012 1.067 1.00 41.88 250 GLN A O 1
ATOM 2082 N N . ILE A 1 251 ? -27.310 -9.507 2.758 1.00 45.81 251 ILE A N 1
ATOM 2083 C CA . ILE A 1 251 ? -25.901 -9.160 2.932 1.00 45.81 251 ILE A CA 1
ATOM 2084 C C . ILE A 1 251 ? -24.999 -10.401 2.959 1.00 45.81 251 ILE A C 1
ATOM 2086 O O . ILE A 1 251 ? -25.263 -11.369 3.675 1.00 45.81 251 ILE A O 1
ATOM 2090 N N . ILE A 1 252 ? -23.888 -10.314 2.225 1.00 49.19 252 ILE A N 1
ATOM 2091 C CA . ILE A 1 252 ? -22.768 -11.255 2.268 1.00 49.19 252 ILE A CA 1
ATOM 2092 C C . ILE A 1 252 ? -22.267 -11.381 3.711 1.00 49.19 252 ILE A C 1
ATOM 2094 O O . ILE A 1 252 ? -21.809 -10.402 4.301 1.00 49.19 252 ILE A O 1
ATOM 2098 N N . ARG A 1 253 ? -22.301 -12.589 4.278 1.00 49.69 253 ARG A N 1
ATOM 2099 C CA . ARG A 1 253 ? -21.781 -12.841 5.629 1.00 49.69 253 ARG A CA 1
ATOM 2100 C C . ARG A 1 253 ? -20.553 -1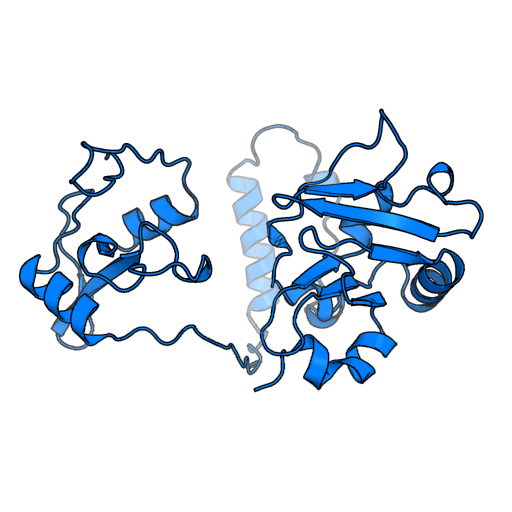3.753 5.580 1.00 49.69 253 ARG A C 1
ATOM 2102 O O . ARG A 1 253 ? -20.638 -14.828 4.986 1.00 49.69 253 ARG A O 1
ATOM 2109 N N . PRO A 1 254 ? -19.424 -13.355 6.190 1.00 45.47 254 PRO A N 1
ATOM 2110 C CA . PRO A 1 254 ? -18.299 -14.259 6.403 1.00 45.47 254 PRO A CA 1
ATOM 2111 C C . PRO A 1 254 ? -18.695 -15.332 7.429 1.00 45.47 254 PRO A C 1
ATOM 2113 O O . PRO A 1 254 ? -19.319 -15.024 8.447 1.00 45.47 254 PRO A O 1
ATOM 2116 N N . LEU A 1 255 ? -18.371 -16.593 7.139 1.00 43.56 255 LEU A N 1
ATOM 2117 C CA . LEU A 1 255 ? -18.590 -17.708 8.065 1.00 43.56 255 LEU A CA 1
ATOM 2118 C C . LEU A 1 255 ? -17.562 -17.658 9.207 1.00 43.56 255 LEU A C 1
ATOM 2120 O O . LEU A 1 255 ? -16.420 -17.243 8.996 1.00 43.56 255 LEU A O 1
ATOM 2124 N N . ALA A 1 256 ? -18.006 -18.043 10.406 1.00 44.28 256 ALA A N 1
ATOM 2125 C CA . ALA A 1 256 ? -17.177 -18.169 11.606 1.00 44.28 256 ALA A CA 1
ATOM 2126 C C . ALA A 1 256 ? -16.295 -19.423 11.564 1.00 44.28 256 ALA A C 1
ATOM 2128 O O . ALA A 1 256 ? -16.778 -20.458 11.048 1.00 44.28 256 ALA A O 1
#

pLDDT: mean 72.35, std 17.74, range [26.86, 95.94]

Secondary structure (DSSP, 8-state):
---HHHHSHHHHHHHSEEEE-SSTT--EEEEHHHHHHHHHHHTT--EEEEE--SSS--EEEEEHHHHGGG--GGG--TTSEEEEEEETTEEEETT-TT---EE-GGGBT--GGGS-GGGG-S-PPPP-GGGS--SS---HHHHHHHHHHHHHHHTT-PPPP-------PPP-HHHHHHHHHHTTTB-TTT-PBPEEPTTSPEE-EEEESS-GGG--TTTTSGGGEEEE-HHHHHHHHHS-PPEE--STTS--EE--

Radius of gyration: 23.29 Å; chains: 1; bounding box: 58×45×62 Å

Sequence (256 aa):
MTSYIQQNKDELRKRHYVRKAGSRDYWFDFTYKKMQSFQEKHGDDFSLVLYKSTLVDDCYVLPFSEVKNVFADNLLDERKRWIGYISKDILHIVRHPNSKGVSVASYFNNFEPLWGKDAHEIDEPEIDETLDNIDGELQIGNLHKLIEKFNKRFHEVKPKKKGVISERISRPGAISNYIKRLRNYTCEICGEKGFEQKNGNLYIEAHHIIELHELIPNSYCSDNIVVVCPTCHRKLHYGDVKYHNLNDNQIIRPLA

Foldseek 3Di:
DWEPCLVCVVVLLVQEQEDEADDPQLKDKDAPVSVVVNCVVPNQLYWHWYAHGGRYGFIFTHRSVVCVVLVDQVLADPRRIFIWGHDPQWTHGPDDPPRDTDRRPVRGSDCVSSCTPCVPPPDDDPDPVVQPPDPDDDDPVNVVVVVVVVCVVCVPPDDDDDDDDDDDDDAPCVLVVVVCVVLVQAFPAPRDHADADPVRDGDWDKDFCPDCVVVDPCSNPNQRIGIHHPVVNVCSVPNPWDWDDPDPPHHTDTHD

=== Feature glossary ===
A reading guide for the features in this record.

Start from the sequence.

  · This is the polypeptide sequence — one letter per residue, N-terminus first. Length ranges from a few dozen residues for small domains to over a thousand for large multi-domain proteins.

Fold it, and you get atomic coordinates and the backbone conformation that goes with them.

  · Structure coordinates are given as an mmCIF _atom_site loop: one row per atom with element, residue name, chain id, sequence number, and x/y/z position in Å. Only the four main-chain atoms per residue are included here; side chains are omitted to keep the record compact.

  · Backbone dihedral angles. Every residue except chain termini has a φ (preceding-C → N → Cα → C) and a ψ (N → Cα → C → next-N). They are reported in degrees following the IUPAC sign convention. Secondary structure is essentially a statement about which (φ, ψ) basin each residue occupies.

  · The SS8 string is DSSP's per-residue secondary-structure call. α-helix (H) means an i→i+4 H-bond ladder; β-strand (E) means the residue participates in a β-sheet; 3₁₀ (G) and π (I) are tighter and wider helices; T/S are turns/bends; '-' is loop.

  · SS3 is a coarse helix/strand/coil call (letters a/b/c) made by the P-SEA algorithm from inter-Cα distances and dihedrals. It is less detailed than DSSP but needs only Cα positions.

Summarize the fold with a handful of shape descriptors and a per-residue structural alphabet.

  · Radius of gyration (Rg) is the root-mean-square distance of Cα atoms from their centroid — a single number for overall size and compactness. A globular domain of N residues has Rg ≈ 2.2·N^0.38 Å; an extended or disordered chain has a much larger Rg. The Cα contact count is the number of residue pairs whose Cα atoms are within 8 Å and are more than four positions apart in sequence — a standard proxy for tertiary packing density. The bounding box is the smallest axis-aligned box enclosing all Cα atoms.

  · The Foldseek 3Di string encodes local tertiary geometry as a 20-letter alphabet — one character per residue — derived from the relative positions of nearby Cα atoms. Unlike the amino-acid sequence, 3Di is a direct function of the 3D structure, so two proteins with the same fold have similar 3Di strings even at low sequence identity.

  · Solvent-accessible surface area (SASA) is the area in Å² traced out by the centre of a 1.4 Å probe sphere (a water molecule) rolled over the protein's van der Waals surface (Shrake–Rupley / Lee–Richards construction). Buried residues have near-zero SASA; fully exposed residues can exceed 200 Å². The total SASA scales roughly with the number of surface residues.

Ask how reliable the model is.

  · pLDDT (predicted Local Distance Difference Test) is AlphaFold's per-residue confidence score, ranging from 0 to 100. Values above 90 indicate high confidence (typically well-packed cores); 70–90 is confident; 50–70 low confidence; below 50 usually means the region is disordered or the prediction is unreliable there. AlphaFold stores pLDDT in the mmCIF B-factor column.

  · B-factor (Debye–Waller factor) reflects atomic displacement in the crystal lattice. It is an experimental observable (units Å²), not a prediction; low values mean the atom is pinned down, high values mean it moves or is heterogeneous across the crystal.

  · Predicted Aligned Error (PAE) is an AlphaFold confidence matrix: entry (i, j) is the expected error in the position of residue j, in ångströms, when the prediction is superimposed on the true structure at residue i. Low PAE within a block of residues means that block is internally rigid and well-predicted; high PAE between two blocks means their relative placement is uncertain even if each block individually is confident.

Place it in context: what it resembles, what it is annotated as, and how it looks.

  · Nearest PDB neighbors are the top structural matches found by Foldseek when searching this structure against the entire Protein Data Bank. Each hit reports a TM-score (0 to 1; >0.5 almost always implies the same fold) and an E-value. These are *structural* homologs — they may share no detectable sequence similarity.

  · Functional annotations link the protein to curated databases. InterPro entries identify conserved domains and families by matching the sequence against member-database signatures (Pfam, PROSITE, CDD, …). Gene Ontology (GO) terms describe molecular function, biological process, and cellular component in a controlled vocabulary. CATH places the structure in a hierarchical fold classification (Class/Architecture/Topology/Homologous-superfamily). The organism is the source species.

  · Three diagnostic plots accompany the record. The Cα contact map visualizes the tertiary structure as a 2D adjacency matrix (8 Å cutoff, sequence-local contacts suppressed). The Ramachandran plot shows the distribution of backbone (φ, ψ) torsions, with points in the α and β basins reflecting secondary structure content. The PAE plot shows AlphaFold's inter-residue confidence as a color matrix.

  · Six rendered views show the 3D structure from the faces of a cube — i.e. along ±x, ±y, ±z. Rendering representation is drawn randomly per protein from cartoon (secondary-structure ribbons), sticks (backbone bonds), or molecular surface; coloring is either N→C rainbow (blue at the N-terminus through red at the C-terminus) or one color per chain.